Protein AF-0000000080703518 (afdb_homodimer)

Sequence (276 aa):
MNTKKQNSGSNAKFYVVLPTLEIMLSASKNCKLRAGYANMEYSNFMKHCKMQTDLRINTYARCAAAFDMDVLLIHLPKGMIESMIATTPHKSLRFSTMEQEDLIVILNRLCKLDSRRFKQHLMQLLHQLGKDSEFPDGMNTKKQNSGSNAKFYVVLPTLEIMLSASKNCKLRAGYANMEYSNFMKHCKMQTDLRINTYARCAAAFDMDVLLIHLPKGMIESMIATTPHKSLRFSTMEQEDLIVILNRLCKLDSRRFKQHLMQLLHQLGKDSEFPDG

Organism: NCBI:txid868129

Secondary structure (DSSP, 8-state):
-------GGGG--EEEESSPHHHHHHH-S-HHHHHHHTT--HHHHHHHHTT-S--BHHHHHHHHHHTTEEEEEEEEETTHHHHHS--EE-TTSS-EEE-GGGHHHHHHHHHHHSHHHHHHHHHHHHHHHHHHH-----/-------GGGG--EEEESSPHHHHHHH-S-HHHHHHHTT--HHHHHHHHTT-S--BHHHHHHHHHHTTEEEEEEEEETTHHHHHS--EE-TTSS-EEE-GGGHHHHHHHHHHHSHHHHHHHHHHHHHHHHHHH-----

Foldseek 3Di:
DPPVPPCVVVDDAAEDEPDALQVLCVVDPCQCQLCVQLVHDSVVLNVVSLVLDDDDPSSRQSSQVSSVDGDDDDDDPPCPCVVQFDWAQDPSNRHIYGYPVCVVVVLVVVCVVVPDPSVVVVVVVVVVVVVVPPDPPD/DPPPPVPVVVPDADEDEPDALLNLCVVDPCQCQLCVQLVHDSVVLNVVSLVLDDDDPSSRQSSQVSSVDGDDDDDDPPCPCVVQFDWAQDPSNRHIYGYPVCVVVVVVVVCVVVDDPSVVVVVVVVVVVVVVPPDPPD

Radius of gyration: 20.23 Å; Cα contacts (8 Å, |Δi|>4): 406; chains: 2; bounding box: 35×74×68 Å

Nearest PDB structures (foldseek):
  5woq-assembly2_C  TM=7.796E-01  e=9.490E-01  Mycolicibacterium smegmatis MC2 155
  6af4-assembly2_F  TM=6.940E-01  e=6.119E-01  Streptococcus pneumoniae TIGR4
  6u0i-assembly1_B  TM=7.625E-01  e=1.145E+00  Escherichia coli str. K-12 substr. DH10B
  5d4z-assembly5_V  TM=7.141E-01  e=2.014E+00  Salmonella phage SPC32H
  1qpz-assembly1_A  TM=3.600E-01  e=2.587E+00  Escherichia coli

Structure (mmCIF, N/CA/C/O backbone):
data_AF-0000000080703518-model_v1
#
loop_
_entity.id
_entity.type
_entity.pdbx_description
1 polymer 'Uncharacterized protein'
#
loop_
_atom_site.group_PDB
_atom_site.id
_atom_site.type_symbol
_atom_site.label_atom_id
_atom_site.label_alt_id
_atom_site.label_comp_id
_atom_site.label_asym_id
_atom_site.label_entity_id
_atom_site.label_seq_id
_atom_site.pdbx_PDB_ins_code
_atom_site.Cartn_x
_atom_site.Cartn_y
_atom_site.Cartn_z
_atom_site.occupancy
_atom_site.B_iso_or_equiv
_atom_site.auth_seq_id
_atom_site.auth_comp_id
_atom_site.auth_asym_id
_atom_site.auth_atom_id
_atom_site.pdbx_PDB_model_num
ATOM 1 N N . MET A 1 1 ? 12.094 38.094 1.886 1 23.52 1 MET A N 1
ATOM 2 C CA . MET A 1 1 ? 12.211 36.875 2.664 1 23.52 1 MET A CA 1
ATOM 3 C C . MET A 1 1 ? 11.555 35.719 1.935 1 23.52 1 MET A C 1
ATOM 5 O O . MET A 1 1 ? 10.328 35.625 1.86 1 23.52 1 MET A O 1
ATOM 9 N N . ASN A 1 2 ? 12.023 35.312 0.775 1 30.66 2 ASN A N 1
ATOM 10 C CA . ASN A 1 2 ? 11.562 34.25 -0.136 1 30.66 2 ASN A CA 1
ATOM 11 C C . ASN A 1 2 ? 11.383 32.938 0.583 1 30.66 2 ASN A C 1
ATOM 13 O O . ASN A 1 2 ? 12.359 32.281 0.938 1 30.66 2 ASN A O 1
ATOM 17 N N . THR A 1 3 ? 10.531 32.906 1.615 1 34.03 3 THR A N 1
ATOM 18 C CA . THR A 1 3 ? 10.266 31.641 2.281 1 34.03 3 THR A CA 1
ATOM 19 C C . THR A 1 3 ? 10.203 30.5 1.266 1 34.03 3 THR A C 1
ATOM 21 O O . THR A 1 3 ? 9.336 30.484 0.39 1 34.03 3 THR A O 1
ATOM 24 N N . LYS A 1 4 ? 11.266 30.125 0.796 1 36.31 4 LYS A N 1
ATOM 25 C CA . LYS A 1 4 ? 11.398 28.922 -0.017 1 36.31 4 LYS A CA 1
ATOM 26 C C . LYS A 1 4 ? 10.43 27.828 0.451 1 36.31 4 LYS A C 1
ATOM 28 O O . LYS A 1 4 ? 10.547 27.328 1.568 1 36.31 4 LYS A O 1
ATOM 33 N N . LYS A 1 5 ? 9.18 28.016 0.218 1 40.16 5 LYS A N 1
ATOM 34 C CA . LYS A 1 5 ? 8.164 26.984 0.382 1 40.16 5 LYS A CA 1
ATOM 35 C C . LYS A 1 5 ? 8.742 25.594 0.09 1 40.16 5 LYS A C 1
ATOM 37 O O . LYS A 1 5 ? 9.219 25.344 -1.016 1 40.16 5 LYS A O 1
ATOM 42 N N . GLN A 1 6 ? 9.562 25.109 0.898 1 38.69 6 GLN A N 1
ATOM 43 C CA . GLN A 1 6 ? 10.031 23.719 0.817 1 38.69 6 GLN A CA 1
ATOM 44 C C . GLN A 1 6 ? 8.992 22.828 0.159 1 38.69 6 GLN A C 1
ATOM 46 O O . GLN A 1 6 ? 7.836 22.781 0.589 1 38.69 6 GLN A O 1
ATOM 51 N N . ASN A 1 7 ? 8.945 22.812 -1.121 1 39.53 7 ASN A N 1
ATOM 52 C CA . ASN A 1 7 ? 8.156 21.938 -1.984 1 39.53 7 ASN A CA 1
ATOM 53 C C . ASN A 1 7 ? 7.895 20.594 -1.325 1 39.53 7 ASN A C 1
ATOM 55 O O . ASN A 1 7 ? 8.773 19.719 -1.298 1 39.53 7 ASN A O 1
ATOM 59 N N . SER A 1 8 ? 7.352 20.578 -0.262 1 43.34 8 SER A N 1
ATOM 60 C CA . SER A 1 8 ? 6.992 19.422 0.543 1 43.34 8 SER A CA 1
ATOM 61 C C . SER A 1 8 ? 6.484 18.281 -0.331 1 43.34 8 SER A C 1
ATOM 63 O O . SER A 1 8 ? 6.566 17.109 0.057 1 43.34 8 SER A O 1
ATOM 65 N N . GLY A 1 9 ? 5.75 18.672 -1.479 1 48.44 9 GLY A N 1
ATOM 66 C CA . GLY A 1 9 ? 5.34 17.594 -2.35 1 48.44 9 GLY A CA 1
ATOM 67 C C . GLY A 1 9 ? 6.492 16.703 -2.783 1 48.44 9 GLY A C 1
ATOM 68 O O . GLY A 1 9 ? 6.281 15.562 -3.205 1 48.44 9 GLY A O 1
ATOM 69 N N . SER A 1 10 ? 7.734 17.359 -2.801 1 58 10 SER A N 1
ATOM 70 C CA . SER A 1 10 ? 8.961 16.766 -3.324 1 58 10 SER A CA 1
ATOM 71 C C . SER A 1 10 ? 9.469 15.648 -2.422 1 58 10 SER A C 1
ATOM 73 O O . SER A 1 10 ? 10.297 14.836 -2.84 1 58 10 SER A O 1
ATOM 75 N N . ASN A 1 11 ? 8.688 15.414 -1.391 1 81.25 11 ASN A N 1
ATOM 76 C CA . ASN A 1 11 ? 9.312 14.445 -0.493 1 81.25 11 ASN A CA 1
ATOM 77 C C . ASN A 1 11 ? 8.406 13.242 -0.246 1 81.25 11 ASN A C 1
ATOM 79 O O . ASN A 1 11 ? 8.422 12.664 0.843 1 81.25 11 ASN A O 1
ATOM 83 N N . ALA A 1 12 ? 7.551 12.984 -1.31 1 92.25 12 ALA A N 1
ATOM 84 C CA . ALA A 1 12 ? 6.691 11.82 -1.162 1 92.25 12 ALA A CA 1
ATOM 85 C C . ALA A 1 12 ? 7.512 10.531 -1.115 1 92.25 12 ALA A C 1
ATOM 87 O O . ALA A 1 12 ? 8.422 10.336 -1.926 1 92.25 12 ALA A O 1
ATOM 88 N N . LYS A 1 13 ? 7.266 9.781 -0.131 1 94.81 13 LYS A N 1
ATOM 89 C CA . LYS A 1 13 ? 7.961 8.508 -0.003 1 94.81 13 LYS A CA 1
ATOM 90 C C . LYS A 1 13 ? 6.988 7.34 -0.115 1 94.81 13 LYS A C 1
ATOM 92 O O . LYS A 1 13 ? 5.879 7.395 0.42 1 94.81 13 LYS A O 1
ATOM 97 N N . PHE A 1 14 ? 7.379 6.496 -0.911 1 96.56 14 PHE A N 1
ATOM 98 C CA . PHE A 1 14 ? 6.629 5.273 -1.169 1 96.56 14 PHE A CA 1
ATOM 99 C C . PHE A 1 14 ? 7.492 4.043 -0.91 1 96.56 14 PHE A C 1
ATOM 101 O O . PHE A 1 14 ? 8.609 3.949 -1.414 1 96.56 14 PHE A O 1
ATOM 108 N N . TYR A 1 15 ? 6.996 3.141 -0.053 1 97.31 15 TYR A N 1
ATOM 109 C CA . TYR A 1 15 ? 7.746 1.947 0.326 1 97.31 15 TYR A CA 1
ATOM 110 C C . TYR A 1 15 ? 6.996 0.683 -0.076 1 97.31 15 TYR A C 1
ATOM 112 O O . TYR A 1 15 ? 5.77 0.621 0.033 1 97.31 15 TYR A O 1
ATOM 120 N N . VAL A 1 16 ? 7.734 -0.25 -0.515 1 97.69 16 VAL A N 1
ATOM 121 C CA . VAL A 1 16 ? 7.18 -1.559 -0.841 1 97.69 16 VAL A CA 1
ATOM 122 C C . VAL A 1 16 ? 7.855 -2.635 0.007 1 97.69 16 VAL A C 1
ATOM 124 O O . VAL A 1 16 ? 9.086 -2.729 0.037 1 97.69 16 VAL A O 1
ATOM 127 N N . VAL A 1 17 ? 7.098 -3.377 0.683 1 95.25 17 VAL A N 1
ATOM 128 C CA . VAL A 1 17 ? 7.633 -4.516 1.424 1 95.25 17 VAL A CA 1
ATOM 129 C C . VAL A 1 17 ? 8.008 -5.637 0.455 1 95.25 17 VAL A C 1
ATOM 131 O O . VAL A 1 17 ? 7.25 -5.941 -0.471 1 95.25 17 VAL A O 1
ATOM 134 N N . LEU A 1 18 ? 9.148 -6.188 0.631 1 94.44 18 LEU A N 1
ATOM 135 C CA . LEU A 1 18 ? 9.586 -7.301 -0.203 1 94.44 18 LEU A CA 1
ATOM 136 C C . LEU A 1 18 ? 8.695 -8.523 0.018 1 94.44 18 LEU A C 1
ATOM 138 O O . LEU A 1 18 ? 8.234 -8.766 1.136 1 94.44 18 LEU A O 1
ATOM 142 N N . PRO A 1 19 ? 8.484 -9.305 -1.126 1 95.56 19 PRO A N 1
ATOM 143 C CA . PRO A 1 19 ? 9.055 -9.172 -2.471 1 95.56 19 PRO A CA 1
ATOM 144 C C . PRO A 1 19 ? 8.297 -8.164 -3.332 1 95.56 19 PRO A C 1
ATOM 146 O O . PRO A 1 19 ? 7.078 -8.016 -3.197 1 95.56 19 PRO A O 1
ATOM 149 N N . THR A 1 20 ? 8.969 -7.461 -4.227 1 97 20 THR A N 1
ATOM 150 C CA . THR A 1 20 ? 8.336 -6.57 -5.191 1 97 20 THR A CA 1
ATOM 151 C C . THR A 1 20 ? 7.727 -7.367 -6.344 1 97 20 THR A C 1
ATOM 153 O O . THR A 1 20 ? 7.953 -8.57 -6.457 1 97 20 THR A O 1
ATOM 156 N N . LEU A 1 21 ? 6.996 -6.656 -7.199 1 97.44 21 LEU A N 1
ATOM 157 C CA . LEU A 1 21 ? 6.48 -7.285 -8.406 1 97.44 21 LEU A CA 1
ATOM 158 C C . LEU A 1 21 ? 7.617 -7.816 -9.273 1 97.44 21 LEU A C 1
ATOM 160 O O . LEU A 1 21 ? 7.504 -8.883 -9.875 1 97.44 21 LEU A O 1
ATOM 164 N N . GLU A 1 22 ? 8.688 -7.082 -9.297 1 96.38 22 GLU A N 1
ATOM 165 C CA . GLU A 1 22 ? 9.852 -7.465 -10.086 1 96.38 22 GLU A CA 1
ATOM 166 C C . GLU A 1 22 ? 10.438 -8.789 -9.602 1 96.38 22 GLU A C 1
ATOM 168 O O . GLU A 1 22 ? 10.797 -9.648 -10.406 1 96.38 22 GLU A O 1
ATOM 173 N N . ILE A 1 23 ? 10.539 -8.906 -8.367 1 96.44 23 ILE A N 1
ATOM 174 C CA . ILE A 1 23 ? 11.07 -10.125 -7.777 1 96.44 23 ILE A CA 1
ATOM 175 C C . ILE A 1 23 ? 10.109 -11.289 -8.039 1 96.44 23 ILE A C 1
ATOM 177 O O . ILE A 1 23 ? 10.539 -12.391 -8.383 1 96.44 23 ILE A O 1
ATOM 181 N N . MET A 1 24 ? 8.82 -11.062 -7.91 1 96.31 24 MET A N 1
ATOM 182 C CA . MET A 1 24 ? 7.824 -12.102 -8.18 1 96.31 24 MET A CA 1
ATOM 183 C C . MET A 1 24 ? 7.883 -12.547 -9.641 1 96.31 24 MET A C 1
ATOM 185 O O . MET A 1 24 ? 7.785 -13.734 -9.938 1 96.31 24 MET A O 1
ATOM 189 N N . LEU A 1 25 ? 8.008 -11.594 -10.469 1 96.5 25 LEU A N 1
ATOM 190 C CA . LEU A 1 25 ? 8.133 -11.875 -11.898 1 96.5 25 LEU A CA 1
ATOM 191 C C . LEU A 1 25 ? 9.336 -12.773 -12.172 1 96.5 25 LEU A C 1
ATOM 193 O O . LEU A 1 25 ? 9.234 -13.75 -12.914 1 96.5 25 LEU A O 1
ATOM 197 N N . SER A 1 26 ? 10.516 -12.398 -11.578 1 95.38 26 SER A N 1
ATOM 198 C CA . SER A 1 26 ? 11.75 -13.141 -11.789 1 95.38 26 SER A CA 1
ATOM 199 C C . SER A 1 26 ? 11.641 -14.57 -11.25 1 95.38 26 SER A C 1
ATOM 201 O O . SER A 1 26 ? 12.305 -15.477 -11.75 1 95.38 26 SER A O 1
ATOM 203 N N . ALA A 1 27 ? 10.805 -14.781 -10.289 1 95.31 27 ALA A N 1
ATOM 204 C CA . ALA A 1 27 ? 10.641 -16.078 -9.656 1 95.31 27 ALA A CA 1
ATOM 205 C C . ALA A 1 27 ? 9.602 -16.922 -10.391 1 95.31 27 ALA A C 1
ATOM 207 O O . ALA A 1 27 ? 9.453 -18.125 -10.125 1 95.31 27 ALA A O 1
ATOM 208 N N . SER A 1 28 ? 8.922 -16.312 -11.281 1 93.75 28 SER A N 1
ATOM 209 C CA . SER A 1 28 ? 7.824 -16.984 -11.961 1 93.75 28 SER A CA 1
ATOM 210 C C . SER A 1 28 ? 8.328 -17.797 -13.148 1 93.75 28 SER A C 1
ATOM 212 O O . SER A 1 28 ? 9.164 -17.328 -13.922 1 93.75 28 SER A O 1
ATOM 214 N N . LYS A 1 29 ? 7.828 -19.016 -13.312 1 90.69 29 LYS A N 1
ATOM 215 C CA . LYS A 1 29 ? 8.234 -19.891 -14.398 1 90.69 29 LYS A CA 1
ATOM 216 C C . LYS A 1 29 ? 7.402 -19.641 -15.656 1 90.69 29 LYS A C 1
ATOM 218 O O . LYS A 1 29 ? 7.852 -19.891 -16.766 1 90.69 29 LYS A O 1
ATOM 223 N N . ASN A 1 30 ? 6.219 -19.141 -15.406 1 92.56 30 ASN A N 1
ATOM 224 C CA . ASN A 1 30 ? 5.316 -18.953 -16.547 1 92.56 30 ASN A CA 1
ATOM 225 C C . ASN A 1 30 ? 4.762 -17.531 -16.578 1 92.56 30 ASN A C 1
ATOM 227 O O . ASN A 1 30 ? 3.559 -17.328 -16.406 1 92.56 30 ASN A O 1
ATOM 231 N N . CYS A 1 31 ? 5.531 -16.641 -17.047 1 92.38 31 CYS A N 1
ATOM 232 C CA . CYS A 1 31 ? 5.184 -15.227 -17.047 1 92.38 31 CYS A CA 1
ATOM 233 C C . CYS A 1 31 ? 4.078 -14.938 -18.047 1 92.38 31 CYS A C 1
ATOM 235 O O . CYS A 1 31 ? 3.258 -14.039 -17.844 1 92.38 31 CYS A O 1
ATOM 237 N N . LYS A 1 32 ? 4.086 -15.719 -19.109 1 93.75 32 LYS A N 1
ATOM 238 C CA . LYS A 1 32 ? 3.037 -15.523 -20.109 1 93.75 32 LYS A CA 1
ATOM 239 C C . LYS A 1 32 ? 1.663 -15.852 -19.547 1 93.75 32 LYS A C 1
ATOM 241 O O . LYS A 1 32 ? 0.686 -15.156 -19.812 1 93.75 32 LYS A O 1
ATOM 246 N N . LEU A 1 33 ? 1.617 -16.891 -18.906 1 94.75 33 LEU A N 1
ATOM 247 C CA . LEU A 1 33 ? 0.374 -17.281 -18.25 1 94.75 33 LEU A CA 1
ATOM 248 C C . LEU A 1 33 ? -0.067 -16.219 -17.25 1 94.75 33 LEU A C 1
ATOM 250 O O . LEU A 1 33 ? -1.249 -15.875 -17.188 1 94.75 33 LEU A O 1
ATOM 254 N N . ARG A 1 34 ? 0.881 -15.703 -16.5 1 95.31 34 ARG A N 1
ATOM 255 C CA . ARG A 1 34 ? 0.586 -14.672 -15.508 1 95.31 34 ARG A CA 1
ATOM 256 C C . ARG A 1 34 ? 0.066 -13.406 -16.172 1 95.31 34 ARG A C 1
ATOM 258 O O . ARG A 1 34 ? -0.844 -12.75 -15.656 1 95.31 34 ARG A O 1
ATOM 265 N N . ALA A 1 35 ? 0.671 -13.055 -17.25 1 95.81 35 ALA A N 1
ATOM 266 C CA . ALA A 1 35 ? 0.177 -11.914 -18.016 1 95.81 35 ALA A CA 1
ATOM 267 C C . ALA A 1 35 ? -1.293 -12.094 -18.375 1 95.81 35 ALA A C 1
ATOM 269 O O . ALA A 1 35 ? -2.07 -11.141 -18.344 1 95.81 35 ALA A O 1
ATOM 270 N N . GLY A 1 36 ? -1.609 -13.273 -18.734 1 94.38 36 GLY A N 1
ATOM 271 C CA . GLY A 1 36 ? -2.996 -13.602 -19.016 1 94.38 36 GLY A CA 1
ATOM 272 C C . GLY A 1 36 ? -3.914 -13.414 -17.828 1 94.38 36 GLY A C 1
ATOM 273 O O . GLY A 1 36 ? -5.012 -12.867 -17.969 1 94.38 36 GLY A O 1
ATOM 274 N N . TYR A 1 37 ? -3.479 -13.781 -16.672 1 92.88 37 TYR A N 1
ATOM 275 C CA . TYR A 1 37 ? -4.258 -13.609 -15.453 1 92.88 37 TYR A CA 1
ATOM 276 C C . TYR A 1 37 ? -4.508 -12.141 -15.164 1 92.88 37 TYR A C 1
ATOM 278 O O . TYR A 1 37 ? -5.547 -11.773 -14.609 1 92.88 37 TYR A O 1
ATOM 286 N N . ALA A 1 38 ? -3.572 -11.32 -15.562 1 94.44 38 ALA A N 1
ATOM 287 C CA . ALA A 1 38 ? -3.699 -9.883 -15.344 1 94.44 38 ALA A CA 1
ATOM 288 C C . ALA A 1 38 ? -4.484 -9.219 -16.469 1 94.44 38 ALA A C 1
ATOM 290 O O . ALA A 1 38 ? -4.719 -8.008 -16.453 1 94.44 38 ALA A O 1
ATOM 291 N N . ASN A 1 39 ? -4.871 -10 -17.469 1 93.88 39 ASN A N 1
ATOM 292 C CA . ASN A 1 39 ? -5.512 -9.477 -18.672 1 93.88 39 ASN A CA 1
ATOM 293 C C . ASN A 1 39 ? -4.66 -8.398 -19.328 1 93.88 39 ASN A C 1
ATOM 295 O O . ASN A 1 39 ? -5.148 -7.301 -19.609 1 93.88 39 ASN A O 1
ATOM 299 N N . MET A 1 40 ? -3.402 -8.719 -19.469 1 93.81 40 MET A N 1
ATOM 300 C CA . MET A 1 40 ? -2.449 -7.805 -20.094 1 93.81 40 MET A CA 1
ATOM 301 C C . MET A 1 40 ? -1.667 -8.5 -21.203 1 93.81 40 MET A C 1
ATOM 303 O O . MET A 1 40 ? -1.471 -9.719 -21.156 1 93.81 40 MET A O 1
ATOM 307 N N . GLU A 1 41 ? -1.368 -7.699 -22.125 1 95.69 41 GLU A N 1
ATOM 308 C CA . GLU A 1 41 ? -0.366 -8.203 -23.047 1 95.69 41 GLU A CA 1
ATOM 309 C C . GLU A 1 41 ? 0.947 -8.516 -22.344 1 95.69 41 GLU A C 1
ATOM 311 O O . GLU A 1 41 ? 1.348 -7.793 -21.422 1 95.69 41 GLU A O 1
ATOM 316 N N . TYR A 1 42 ? 1.635 -9.523 -22.875 1 95.25 42 TYR A N 1
ATOM 317 C CA . TYR A 1 42 ? 2.834 -10.047 -22.219 1 95.25 42 TYR A CA 1
ATOM 318 C C . TYR A 1 42 ? 3.867 -8.945 -22.016 1 95.25 42 TYR A C 1
ATOM 320 O O . TYR A 1 42 ? 4.367 -8.758 -20.906 1 95.25 42 TYR A O 1
ATOM 328 N N . SER A 1 43 ? 4.18 -8.18 -23.031 1 94.88 43 SER A N 1
ATOM 329 C CA . SER A 1 43 ? 5.223 -7.164 -22.953 1 94.88 43 SER A CA 1
ATOM 330 C C . SER A 1 43 ? 4.852 -6.066 -21.969 1 94.88 43 SER A C 1
ATOM 332 O O . SER A 1 43 ? 5.707 -5.582 -21.219 1 94.88 43 SER A O 1
ATOM 334 N N . ASN A 1 44 ? 3.566 -5.656 -21.938 1 94.75 44 ASN A N 1
ATOM 335 C CA . ASN A 1 44 ? 3.092 -4.652 -20.984 1 94.75 44 ASN A CA 1
ATOM 336 C C . ASN A 1 44 ? 3.152 -5.164 -19.547 1 94.75 44 ASN A C 1
ATOM 338 O O . ASN A 1 44 ? 3.547 -4.43 -18.641 1 94.75 44 ASN A O 1
ATOM 342 N N . PHE A 1 45 ? 2.779 -6.445 -19.516 1 96.19 45 PHE A N 1
ATOM 343 C CA . PHE A 1 45 ? 2.824 -7.066 -18.188 1 96.19 45 PHE A CA 1
ATOM 344 C C . PHE A 1 45 ? 4.242 -7.055 -17.641 1 96.19 45 PHE A C 1
ATOM 346 O O . PHE A 1 45 ? 4.461 -6.676 -16.484 1 96.19 45 PHE A O 1
ATOM 353 N N . MET A 1 46 ? 5.207 -7.371 -18.391 1 95.56 46 MET A N 1
ATOM 354 C CA . MET A 1 46 ? 6.609 -7.406 -17.984 1 95.56 46 MET A CA 1
ATOM 355 C C . MET A 1 46 ? 7.098 -6.012 -17.609 1 95.56 46 MET A C 1
ATOM 357 O O . MET A 1 46 ? 7.75 -5.844 -16.578 1 95.56 46 MET A O 1
ATOM 361 N N . LYS A 1 47 ? 6.738 -5.105 -18.359 1 94.69 47 LYS A N 1
ATOM 362 C CA . LYS A 1 47 ? 7.148 -3.725 -18.125 1 94.69 47 LYS A CA 1
ATOM 363 C C . LYS A 1 47 ? 6.555 -3.195 -16.812 1 94.69 47 LYS A C 1
ATOM 365 O O . LYS A 1 47 ? 7.242 -2.531 -16.047 1 94.69 47 LYS A O 1
ATOM 370 N N . HIS A 1 48 ? 5.277 -3.449 -16.625 1 96.06 48 HIS A N 1
ATOM 371 C CA . HIS A 1 48 ? 4.598 -2.988 -15.414 1 96.06 48 HIS A CA 1
ATOM 372 C C . HIS A 1 48 ? 5.195 -3.633 -14.172 1 96.06 48 HIS A C 1
ATOM 374 O O . HIS A 1 48 ? 5.414 -2.955 -13.164 1 96.06 48 HIS A O 1
ATOM 380 N N . CYS A 1 49 ? 5.477 -4.898 -14.234 1 96.44 49 CYS A N 1
ATOM 381 C CA . CYS A 1 49 ? 5.984 -5.617 -13.07 1 96.44 49 CYS A CA 1
ATOM 382 C C . CYS A 1 49 ? 7.398 -5.16 -12.727 1 96.44 49 CYS A C 1
ATOM 384 O O . CYS A 1 49 ? 7.824 -5.258 -11.578 1 96.44 49 CYS A O 1
ATOM 386 N N . LYS A 1 50 ? 8.07 -4.645 -13.656 1 93 50 LYS A N 1
ATOM 387 C CA . LYS A 1 50 ? 9.406 -4.125 -13.414 1 93 50 LYS A CA 1
ATOM 388 C C . LYS A 1 50 ? 9.352 -2.738 -12.773 1 93 50 LYS A C 1
ATOM 390 O O . LYS A 1 50 ? 10.375 -2.215 -12.32 1 93 50 LYS A O 1
ATOM 395 N N . MET A 1 51 ? 8.266 -2.219 -12.656 1 88.31 51 MET A N 1
ATOM 396 C CA . MET A 1 51 ? 7.973 -0.958 -11.977 1 88.31 51 MET A CA 1
ATOM 397 C C . MET A 1 51 ? 8.898 0.149 -12.469 1 88.31 51 MET A C 1
ATOM 399 O O . MET A 1 51 ? 9.438 0.91 -11.664 1 88.31 51 MET A O 1
ATOM 403 N N . GLN A 1 52 ? 9.102 0.189 -13.734 1 83.56 52 GLN A N 1
ATOM 404 C CA . GLN A 1 52 ? 10 1.183 -14.32 1 83.56 52 GLN A CA 1
ATOM 405 C C . GLN A 1 52 ? 9.258 2.482 -14.617 1 83.56 52 GLN A C 1
ATOM 407 O O . GLN A 1 52 ? 9.883 3.51 -14.891 1 83.56 52 GLN A O 1
ATOM 412 N N . THR A 1 53 ? 7.992 2.387 -14.586 1 86.06 53 THR A N 1
ATOM 413 C CA . THR A 1 53 ? 7.172 3.578 -14.789 1 86.06 53 THR A CA 1
ATOM 414 C C . THR A 1 53 ? 6.191 3.76 -13.633 1 86.06 53 THR A C 1
ATOM 416 O O . THR A 1 53 ? 6.02 2.855 -12.812 1 86.06 53 THR A O 1
ATOM 419 N N . ASP A 1 54 ? 5.746 4.934 -13.633 1 91.38 54 ASP A N 1
ATOM 420 C CA . ASP A 1 54 ? 4.719 5.211 -12.641 1 91.38 54 ASP A CA 1
ATOM 421 C C . ASP A 1 54 ? 3.406 4.516 -12.992 1 91.38 54 ASP A C 1
ATOM 423 O O . ASP A 1 54 ? 2.768 4.855 -13.992 1 91.38 54 ASP A O 1
ATOM 427 N N . LEU A 1 55 ? 3.021 3.596 -12.211 1 94.56 55 LEU A N 1
ATOM 428 C CA . LEU A 1 55 ? 1.847 2.777 -12.492 1 94.56 55 LEU A CA 1
ATOM 429 C C . LEU A 1 55 ? 0.615 3.338 -11.789 1 94.56 55 LEU A C 1
ATOM 431 O O . LEU A 1 55 ? 0.732 3.998 -10.75 1 94.56 55 LEU A O 1
ATOM 435 N N . ARG A 1 56 ? -0.461 3.078 -12.469 1 94.75 56 ARG A N 1
ATOM 436 C CA . ARG A 1 56 ? -1.719 3.26 -11.75 1 94.75 56 ARG A CA 1
ATOM 437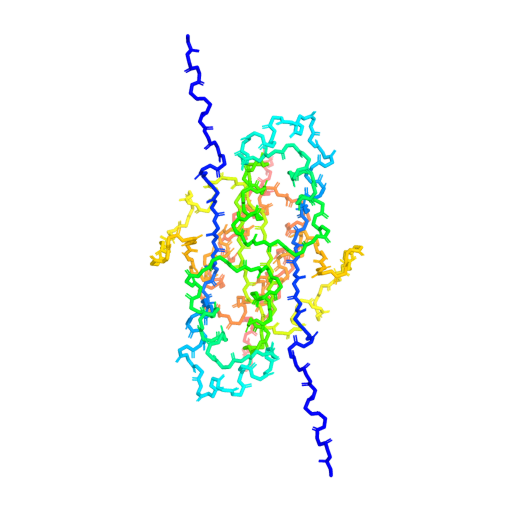 C C . ARG A 1 56 ? -1.911 2.168 -10.703 1 94.75 56 ARG A C 1
ATOM 439 O O . ARG A 1 56 ? -1.471 1.033 -10.891 1 94.75 56 ARG A O 1
ATOM 446 N N . ILE A 1 57 ? -2.658 2.535 -9.672 1 95.12 57 ILE A N 1
ATOM 447 C CA . ILE A 1 57 ? -2.861 1.615 -8.562 1 95.12 57 ILE A CA 1
ATOM 448 C C . ILE A 1 57 ? -3.598 0.369 -9.047 1 95.12 57 ILE A C 1
ATOM 450 O O . ILE A 1 57 ? -3.234 -0.754 -8.688 1 95.12 57 ILE A O 1
ATOM 454 N N . ASN A 1 58 ? -4.551 0.565 -9.867 1 93.25 58 ASN A N 1
ATOM 455 C CA . ASN A 1 58 ? -5.301 -0.57 -10.398 1 93.25 58 ASN A CA 1
ATOM 456 C C . ASN A 1 58 ? -4.414 -1.482 -11.242 1 93.25 58 ASN A C 1
ATOM 458 O O . ASN A 1 58 ? -4.566 -2.705 -11.203 1 93.25 58 ASN A O 1
ATOM 462 N N . THR A 1 59 ? -3.607 -0.9 -12.047 1 94.69 59 THR A N 1
ATOM 463 C CA . THR A 1 59 ? -2.668 -1.688 -12.836 1 94.69 59 THR A CA 1
ATOM 464 C C . THR A 1 59 ? -1.726 -2.475 -11.93 1 94.69 59 THR A C 1
ATOM 466 O O . THR A 1 59 ? -1.464 -3.654 -12.172 1 94.69 59 THR A O 1
ATOM 469 N N . TYR A 1 60 ? -1.24 -1.79 -10.953 1 96.56 60 TYR A N 1
ATOM 470 C CA . TYR A 1 60 ? -0.371 -2.455 -9.984 1 96.56 60 TYR A CA 1
ATOM 471 C C . TYR A 1 60 ? -1.084 -3.635 -9.336 1 96.56 60 TYR A C 1
ATOM 473 O O . TYR A 1 60 ? -0.517 -4.723 -9.219 1 96.56 60 TYR A O 1
ATOM 481 N N . ALA A 1 61 ? -2.291 -3.404 -8.945 1 96.75 61 ALA A N 1
ATOM 482 C CA . ALA A 1 61 ? -3.062 -4.441 -8.266 1 96.75 61 ALA A CA 1
ATOM 483 C C . ALA A 1 61 ? -3.32 -5.629 -9.188 1 96.75 61 ALA A C 1
ATOM 485 O O . ALA A 1 61 ? -3.311 -6.781 -8.75 1 96.75 61 ALA A O 1
ATOM 486 N N . ARG A 1 62 ? -3.549 -5.348 -10.398 1 95.56 62 ARG A N 1
ATOM 487 C CA . ARG A 1 62 ? -3.756 -6.426 -11.359 1 95.56 62 ARG A CA 1
ATOM 488 C C . ARG A 1 62 ? -2.488 -7.254 -11.539 1 95.56 62 ARG A C 1
ATOM 490 O O . ARG A 1 62 ? -2.553 -8.477 -11.656 1 95.56 62 ARG A O 1
ATOM 497 N N . CYS A 1 63 ? -1.385 -6.559 -11.586 1 96.94 63 CYS A N 1
ATOM 498 C CA . CYS A 1 63 ? -0.116 -7.273 -11.664 1 96.94 63 CYS A CA 1
ATOM 499 C C . CYS A 1 63 ? 0.087 -8.156 -10.445 1 96.94 63 CYS A C 1
ATOM 501 O O . CYS A 1 63 ? 0.483 -9.32 -10.57 1 96.94 63 CYS A O 1
ATOM 503 N N . ALA A 1 64 ? -0.169 -7.59 -9.305 1 97.38 64 ALA A N 1
ATOM 504 C CA . ALA A 1 64 ? -0.039 -8.359 -8.07 1 97.38 64 ALA A CA 1
ATOM 505 C C . ALA A 1 64 ? -0.969 -9.57 -8.078 1 97.38 64 ALA A C 1
ATOM 507 O O . ALA A 1 64 ? -0.571 -10.672 -7.691 1 97.38 64 ALA A O 1
ATOM 508 N N . ALA A 1 65 ? -2.164 -9.406 -8.531 1 96.88 65 ALA A N 1
ATOM 509 C CA . ALA A 1 65 ? -3.158 -10.477 -8.57 1 96.88 65 ALA A CA 1
ATOM 510 C C . ALA A 1 65 ? -2.695 -11.617 -9.469 1 96.88 65 ALA A C 1
ATOM 512 O O . ALA A 1 65 ? -3 -12.789 -9.203 1 96.88 65 ALA A O 1
ATOM 513 N N . ALA A 1 66 ? -1.993 -11.258 -10.469 1 96.81 66 ALA A N 1
ATOM 514 C CA . ALA A 1 66 ? -1.472 -12.273 -11.383 1 96.81 66 ALA A CA 1
ATOM 515 C C . ALA A 1 66 ? -0.505 -13.211 -10.664 1 96.81 66 ALA A C 1
ATOM 517 O O . ALA A 1 66 ? -0.277 -14.336 -11.117 1 96.81 66 ALA A O 1
ATOM 518 N N . PHE A 1 67 ? 0.091 -12.719 -9.609 1 96.38 67 PHE A N 1
ATOM 519 C CA . PHE A 1 67 ? 0.982 -13.531 -8.789 1 96.38 67 PHE A CA 1
ATOM 520 C C . PHE A 1 67 ? 0.261 -14.039 -7.551 1 96.38 67 PHE A C 1
ATOM 522 O O . PHE A 1 67 ? 0.898 -14.391 -6.555 1 96.38 67 PHE A O 1
ATOM 529 N N . ASP A 1 68 ? -1.064 -13.977 -7.508 1 94.5 68 ASP A N 1
ATOM 530 C CA . ASP A 1 68 ? -1.917 -14.453 -6.43 1 94.5 68 ASP A CA 1
ATOM 531 C C . ASP A 1 68 ? -1.705 -13.641 -5.156 1 94.5 68 ASP A C 1
ATOM 533 O O . ASP A 1 68 ? -1.626 -14.195 -4.059 1 94.5 68 ASP A O 1
ATOM 537 N N . MET A 1 69 ? -1.54 -12.344 -5.371 1 95.94 69 MET A N 1
ATOM 538 C CA . MET A 1 69 ? -1.366 -11.43 -4.246 1 95.94 69 MET A CA 1
ATOM 539 C C . MET A 1 69 ? -2.439 -10.352 -4.25 1 95.94 69 MET A C 1
ATOM 541 O O . MET A 1 69 ? -2.865 -9.898 -5.316 1 95.94 69 MET A O 1
ATOM 545 N N . ASP A 1 70 ? -2.865 -9.945 -3.1 1 96.12 70 ASP A N 1
ATOM 546 C CA . ASP A 1 70 ? -3.609 -8.711 -2.879 1 96.12 70 ASP A CA 1
ATOM 547 C C . ASP A 1 70 ? -2.684 -7.586 -2.428 1 96.12 70 ASP A C 1
ATOM 549 O O . ASP A 1 70 ? -1.556 -7.836 -1.998 1 96.12 70 ASP A O 1
ATOM 553 N N . VAL A 1 71 ? -3.15 -6.391 -2.582 1 97.5 71 VAL A N 1
ATOM 554 C CA . VAL A 1 71 ? -2.332 -5.23 -2.25 1 97.5 71 VAL A CA 1
ATOM 555 C C . VAL A 1 71 ? -2.953 -4.48 -1.073 1 97.5 71 VAL A C 1
ATOM 557 O O . VAL A 1 71 ? -4.156 -4.215 -1.064 1 97.5 71 VAL A O 1
ATOM 560 N N . LEU A 1 72 ? -2.16 -4.16 -0.095 1 97 72 LEU A N 1
ATOM 561 C CA . LEU A 1 72 ? -2.559 -3.373 1.066 1 97 72 LEU A CA 1
ATOM 562 C C . LEU A 1 72 ? -1.722 -2.104 1.177 1 97 72 LEU A C 1
ATOM 564 O O . LEU A 1 72 ? -0.49 -2.164 1.16 1 97 72 LEU A O 1
ATOM 568 N N . LEU A 1 73 ? -2.396 -0.982 1.251 1 97.19 73 LEU A N 1
ATOM 569 C CA . LEU A 1 73 ? -1.722 0.296 1.453 1 97.19 73 LEU A CA 1
ATOM 570 C C . LEU A 1 73 ? -1.905 0.787 2.887 1 97.19 73 LEU A C 1
ATOM 572 O O . LEU A 1 73 ? -3.021 0.785 3.408 1 97.19 73 LEU A O 1
ATOM 576 N N . ILE A 1 74 ? -0.822 1.247 3.482 1 95.88 74 ILE A N 1
ATOM 577 C CA . ILE A 1 74 ? -0.82 1.789 4.836 1 95.88 74 ILE A CA 1
ATOM 578 C C . ILE A 1 74 ? -0.213 3.191 4.828 1 95.88 74 ILE A C 1
ATOM 580 O O . ILE A 1 74 ? 0.837 3.416 4.223 1 95.88 74 ILE A O 1
ATOM 584 N N . HIS A 1 75 ? -0.908 4.086 5.395 1 95.94 75 HIS A N 1
ATOM 585 C CA . HIS A 1 75 ? -0.346 5.414 5.629 1 95.94 75 HIS A CA 1
ATOM 586 C C . HIS A 1 75 ? 0.362 5.48 6.977 1 95.94 75 HIS A C 1
ATOM 588 O O . HIS A 1 75 ? -0.219 5.133 8.008 1 95.94 75 HIS A O 1
ATOM 594 N N . LEU A 1 76 ? 1.573 5.941 6.953 1 94 76 LEU A N 1
ATOM 595 C CA . LEU A 1 76 ? 2.379 6.109 8.156 1 94 76 LEU A CA 1
ATOM 596 C C . LEU A 1 76 ? 2.895 7.543 8.273 1 94 76 LEU A C 1
ATOM 598 O O . LEU A 1 76 ? 3.16 8.195 7.258 1 94 76 LEU A O 1
ATOM 602 N N . PRO A 1 77 ? 2.99 8.016 9.555 1 92.56 77 PRO A N 1
ATOM 603 C CA . PRO A 1 77 ? 3.547 9.359 9.695 1 92.56 77 PRO A CA 1
ATOM 604 C C . PRO A 1 77 ? 4.867 9.539 8.945 1 92.56 77 PRO A C 1
ATOM 606 O O . PRO A 1 77 ? 5.703 8.633 8.938 1 92.56 77 PRO A O 1
ATOM 609 N N . LYS A 1 78 ? 4.98 10.695 8.422 1 94.12 78 LYS A N 1
ATOM 610 C CA . LYS A 1 78 ? 6.164 11 7.625 1 94.12 78 LYS A CA 1
ATOM 611 C C . LYS A 1 78 ? 7.441 10.766 8.43 1 94.12 78 LYS A C 1
ATOM 613 O O . LYS A 1 78 ? 7.547 11.188 9.578 1 94.12 78 LYS A O 1
ATOM 618 N N . GLY A 1 79 ? 8.375 10.016 7.809 1 92.88 79 GLY A N 1
ATOM 619 C CA . GLY A 1 79 ? 9.68 9.797 8.414 1 92.88 79 GLY A CA 1
ATOM 620 C C . GLY A 1 79 ? 9.711 8.625 9.375 1 92.88 79 GLY A C 1
ATOM 621 O O . GLY A 1 79 ? 10.773 8.211 9.828 1 92.88 79 GLY A O 1
ATOM 622 N N . MET A 1 80 ? 8.586 8.086 9.68 1 91.5 80 MET A N 1
ATOM 623 C CA . MET A 1 80 ? 8.531 6.992 10.648 1 91.5 80 MET A CA 1
ATOM 624 C C . MET A 1 80 ? 9.352 5.801 10.172 1 91.5 80 MET A C 1
ATOM 626 O O . MET A 1 80 ? 10.133 5.234 10.938 1 91.5 80 MET A O 1
ATOM 630 N N . ILE A 1 81 ? 9.203 5.375 8.945 1 93.5 81 ILE A N 1
ATOM 631 C CA . ILE A 1 81 ? 9.883 4.199 8.414 1 93.5 81 ILE A CA 1
ATOM 632 C C . ILE A 1 81 ? 11.391 4.43 8.414 1 93.5 81 ILE A C 1
ATOM 634 O O . ILE A 1 81 ? 12.156 3.609 8.93 1 93.5 81 ILE A O 1
ATOM 638 N N . GLU A 1 82 ? 11.836 5.555 7.961 1 92.12 82 GLU A N 1
ATOM 639 C CA . GLU A 1 82 ? 13.258 5.852 7.832 1 92.12 82 GLU A CA 1
ATOM 640 C C . GLU A 1 82 ? 13.93 5.961 9.195 1 92.12 82 GLU A C 1
ATOM 642 O O . GLU A 1 82 ? 15.125 5.707 9.328 1 92.12 82 GLU A O 1
ATOM 647 N N . SER A 1 83 ? 13.133 6.301 10.18 1 89.69 83 SER A N 1
ATOM 648 C CA . SER A 1 83 ? 13.695 6.477 11.516 1 89.69 83 SER A CA 1
ATOM 649 C C . SER A 1 83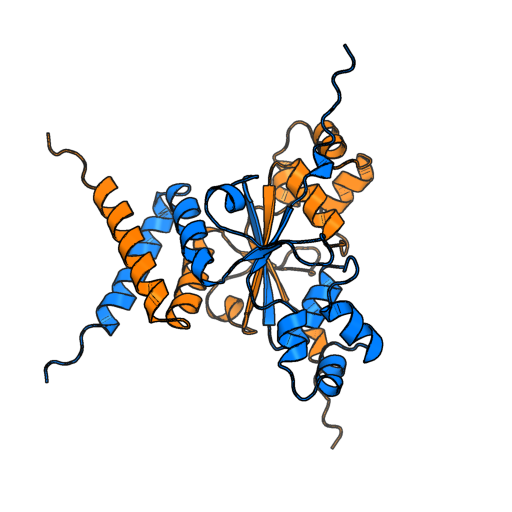 ? 13.906 5.137 12.211 1 89.69 83 SER A C 1
ATOM 651 O O . SER A 1 83 ? 14.664 5.047 13.18 1 89.69 83 SER A O 1
ATOM 653 N N . MET A 1 84 ? 13.312 4.074 11.688 1 86.81 84 MET A N 1
ATOM 654 C CA . MET A 1 84 ? 13.312 2.826 12.445 1 86.81 84 MET A CA 1
ATOM 655 C C . MET A 1 84 ? 13.867 1.68 11.602 1 86.81 84 MET A C 1
ATOM 657 O O . MET A 1 84 ? 14.336 0.677 12.141 1 86.81 84 MET A O 1
ATOM 661 N N . ILE A 1 85 ? 13.789 1.813 10.305 1 88.44 85 ILE A N 1
ATOM 662 C CA . ILE A 1 85 ? 14.055 0.684 9.414 1 88.44 85 ILE A CA 1
ATOM 663 C C . ILE A 1 85 ? 15.016 1.105 8.312 1 88.44 85 ILE A C 1
ATOM 665 O O . ILE A 1 85 ? 14.914 2.209 7.773 1 88.44 85 ILE A O 1
ATOM 669 N N . ALA A 1 86 ? 15.977 0.221 8.07 1 91.19 86 ALA A N 1
ATOM 670 C CA . ALA A 1 86 ? 16.828 0.427 6.902 1 91.19 86 ALA A CA 1
ATOM 671 C C . ALA A 1 86 ? 16.078 0.098 5.617 1 91.19 86 ALA A C 1
ATOM 673 O O . ALA A 1 86 ? 15.539 -1.005 5.461 1 91.19 86 ALA A O 1
ATOM 674 N N . THR A 1 87 ? 15.961 1.021 4.773 1 95.19 87 THR A N 1
ATOM 675 C CA . THR A 1 87 ? 15.281 0.833 3.498 1 95.19 87 THR A CA 1
ATOM 676 C C . THR A 1 87 ? 16.266 0.925 2.34 1 95.19 87 THR A C 1
ATOM 678 O O . THR A 1 87 ? 17.375 1.429 2.506 1 95.19 87 THR A O 1
ATOM 681 N N . THR A 1 88 ? 15.961 0.316 1.218 1 96.31 88 THR A N 1
ATOM 682 C CA . THR A 1 88 ? 16.781 0.34 0.01 1 96.31 88 THR A CA 1
ATOM 683 C C . THR A 1 88 ? 16.031 1.013 -1.137 1 96.31 88 THR A C 1
ATOM 685 O O . THR A 1 88 ? 14.984 0.526 -1.574 1 96.31 88 THR A O 1
ATOM 688 N N . PRO A 1 89 ? 16.609 2.102 -1.613 1 94.75 89 PRO A N 1
ATOM 689 C CA . PRO A 1 89 ? 15.961 2.715 -2.777 1 94.75 89 PRO A CA 1
ATOM 690 C C . PRO A 1 89 ? 15.969 1.804 -4.004 1 94.75 89 PRO A C 1
ATOM 692 O O . PRO A 1 89 ? 16.969 1.131 -4.27 1 94.75 89 PRO A O 1
ATOM 695 N N . HIS A 1 90 ? 14.891 1.69 -4.656 1 94 90 HIS A N 1
ATOM 696 C CA . HIS A 1 90 ? 14.82 0.959 -5.914 1 94 90 HIS A CA 1
ATOM 697 C C . HIS A 1 90 ? 15.602 1.679 -7.012 1 94 90 HIS A C 1
ATOM 699 O O . HIS A 1 90 ? 15.781 2.896 -6.953 1 94 90 HIS A O 1
ATOM 705 N N . LYS A 1 91 ? 16.016 0.951 -7.965 1 90.81 91 LYS A N 1
ATOM 706 C CA . LYS A 1 91 ? 16.797 1.508 -9.055 1 90.81 91 LYS A CA 1
ATOM 707 C C . LYS A 1 91 ? 16.031 2.582 -9.805 1 90.81 91 LYS A C 1
ATOM 709 O O . LYS A 1 91 ? 16.609 3.533 -10.328 1 90.81 91 LYS A O 1
ATOM 714 N N . SER A 1 92 ? 14.656 2.434 -9.891 1 86.81 92 SER A N 1
ATOM 715 C CA . SER A 1 92 ? 13.82 3.418 -10.57 1 86.81 92 SER A CA 1
ATOM 716 C C . SER A 1 92 ? 13.727 4.711 -9.773 1 86.81 92 SER A C 1
ATOM 718 O O . SER A 1 92 ? 13.281 5.738 -10.289 1 86.81 92 SER A O 1
ATOM 720 N N . LEU A 1 93 ? 14.078 4.703 -8.477 1 88.44 93 LEU A N 1
ATOM 721 C CA . LEU A 1 93 ? 14.062 5.828 -7.555 1 88.44 93 LEU A CA 1
ATOM 722 C C . LEU A 1 93 ? 12.641 6.262 -7.238 1 88.44 93 LEU A C 1
ATOM 724 O O . LEU A 1 93 ? 12.422 7.34 -6.676 1 88.44 93 LEU A O 1
ATOM 728 N N . ARG A 1 94 ? 11.703 5.445 -7.551 1 90.62 94 ARG A N 1
ATOM 729 C CA . ARG A 1 94 ? 10.297 5.785 -7.332 1 90.62 94 ARG A CA 1
ATOM 730 C C . ARG A 1 94 ? 9.82 5.266 -5.98 1 90.62 94 ARG A C 1
ATOM 732 O O . ARG A 1 94 ? 8.789 5.711 -5.473 1 90.62 94 ARG A O 1
ATOM 739 N N . PHE A 1 95 ? 10.523 4.359 -5.543 1 94.62 95 PHE A N 1
ATOM 740 C CA . PHE A 1 95 ? 10.141 3.791 -4.254 1 94.62 95 PHE A CA 1
ATOM 741 C C . PHE A 1 95 ? 11.344 3.148 -3.57 1 94.62 95 PHE A C 1
ATOM 743 O O . PHE A 1 95 ? 12.406 3.002 -4.18 1 94.62 95 PHE A O 1
ATOM 750 N N . SER A 1 96 ? 11.211 2.885 -2.295 1 96.5 96 SER A N 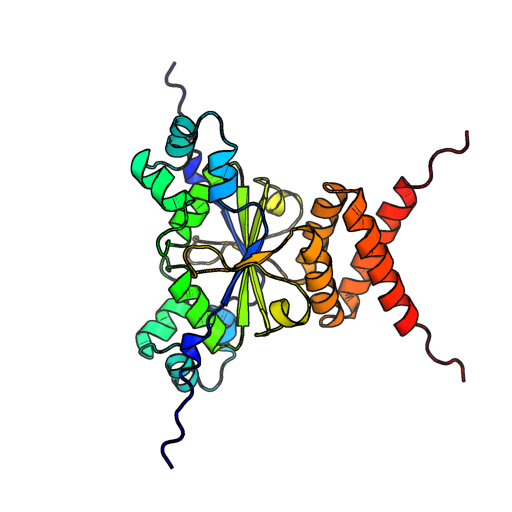1
ATOM 751 C CA . SER A 1 96 ? 12.172 2.119 -1.513 1 96.5 96 SER A CA 1
ATOM 752 C C . SER A 1 96 ? 11.57 0.803 -1.028 1 96.5 96 SER A C 1
ATOM 754 O O . SER A 1 96 ? 10.352 0.655 -0.976 1 96.5 96 SER A O 1
ATOM 756 N N . THR A 1 97 ? 12.43 -0.154 -0.742 1 97.31 97 THR A N 1
ATOM 757 C CA . THR A 1 97 ? 11.953 -1.453 -0.278 1 97.31 97 THR A CA 1
ATOM 758 C C . THR A 1 97 ? 12.406 -1.711 1.157 1 97.31 97 THR A C 1
ATOM 760 O O . THR A 1 97 ? 13.367 -1.101 1.633 1 97.31 97 THR A O 1
ATOM 763 N N . MET A 1 98 ? 11.688 -2.494 1.795 1 93.31 98 MET A N 1
ATOM 764 C CA . MET A 1 98 ? 12.031 -2.965 3.135 1 93.31 98 MET A CA 1
ATOM 765 C C . MET A 1 98 ? 11.711 -4.445 3.291 1 93.31 98 MET A C 1
ATOM 767 O O . MET A 1 98 ? 10.906 -4.996 2.529 1 93.31 98 MET A O 1
ATOM 771 N N . GLU A 1 99 ? 12.398 -5.016 4.27 1 89.25 99 GLU A N 1
ATOM 772 C CA . GLU A 1 99 ? 12.195 -6.438 4.523 1 89.25 99 GLU A CA 1
ATOM 773 C C . GLU A 1 99 ? 10.867 -6.688 5.238 1 89.25 99 GLU A C 1
ATOM 775 O O . GLU A 1 99 ? 10.445 -5.879 6.062 1 89.25 99 GLU A O 1
ATOM 780 N N . GLN A 1 100 ? 10.234 -7.785 4.93 1 86.12 100 GLN A N 1
ATOM 781 C CA . GLN A 1 100 ? 8.961 -8.156 5.539 1 86.12 100 GLN A CA 1
ATOM 782 C C . GLN A 1 100 ? 9.078 -8.234 7.059 1 86.12 100 GLN A C 1
ATOM 784 O O . GLN A 1 100 ? 8.141 -7.875 7.777 1 86.12 100 GLN A O 1
ATOM 789 N N . GLU A 1 101 ? 10.188 -8.656 7.516 1 77.81 101 GLU A N 1
ATOM 790 C CA . GLU A 1 101 ? 10.414 -8.82 8.953 1 77.81 101 GLU A CA 1
ATOM 791 C C . GLU A 1 101 ? 10.367 -7.48 9.672 1 77.81 101 GLU A C 1
ATOM 793 O O . GLU A 1 101 ? 10.055 -7.422 10.867 1 77.81 101 GLU A O 1
ATOM 798 N N . ASP A 1 102 ? 10.648 -6.5 8.977 1 81.62 102 ASP A N 1
ATOM 799 C CA . ASP A 1 102 ? 10.68 -5.168 9.57 1 81.62 102 ASP A CA 1
ATOM 800 C C . ASP A 1 102 ? 9.266 -4.672 9.867 1 81.62 102 ASP A C 1
ATOM 802 O O . ASP A 1 102 ? 9.086 -3.705 10.617 1 81.62 102 ASP A O 1
ATOM 806 N N . LEU A 1 103 ? 8.242 -5.305 9.352 1 84.31 103 LEU A N 1
ATOM 807 C CA . LEU A 1 103 ? 6.855 -4.91 9.57 1 84.31 103 LEU A CA 1
ATOM 808 C C . LEU A 1 103 ? 6.504 -4.957 11.055 1 84.31 103 LEU A C 1
ATOM 810 O O . LEU A 1 103 ? 5.668 -4.18 11.523 1 84.31 103 LEU A O 1
ATOM 814 N N . ILE A 1 104 ? 7.125 -5.789 11.703 1 74.69 104 ILE A N 1
ATOM 815 C CA . ILE A 1 104 ? 6.848 -5.938 13.125 1 74.69 104 ILE A CA 1
ATOM 816 C C . ILE A 1 104 ? 7.242 -4.664 13.867 1 74.69 104 ILE A C 1
ATOM 818 O O . ILE A 1 104 ? 6.59 -4.273 14.836 1 74.69 104 ILE A O 1
ATOM 822 N N . VAL A 1 105 ? 8.32 -4.094 13.438 1 77.38 105 VAL A N 1
ATOM 823 C CA . VAL A 1 105 ? 8.789 -2.857 14.055 1 77.38 105 VAL A CA 1
ATOM 824 C C . VAL A 1 105 ? 7.754 -1.754 13.844 1 77.38 105 VAL A C 1
ATOM 826 O O . VAL A 1 105 ? 7.461 -0.985 14.766 1 77.38 105 VAL A O 1
ATOM 829 N N . ILE A 1 106 ? 7.207 -1.672 12.656 1 81.06 106 ILE A N 1
ATOM 830 C CA . ILE A 1 106 ? 6.211 -0.668 12.305 1 81.06 106 ILE A CA 1
ATOM 831 C C . ILE A 1 106 ? 4.949 -0.88 13.141 1 81.06 106 ILE A C 1
ATOM 833 O O . ILE A 1 106 ? 4.387 0.077 13.68 1 81.06 106 ILE A O 1
ATOM 837 N N . LEU A 1 107 ? 4.582 -2.074 13.258 1 72.69 107 LEU A N 1
ATOM 838 C CA . LEU A 1 107 ? 3.377 -2.389 14.023 1 72.69 107 LEU A CA 1
ATOM 839 C C . LEU A 1 107 ? 3.545 -2.002 15.484 1 72.69 107 LEU A C 1
ATOM 841 O O . LEU A 1 107 ? 2.623 -1.462 16.094 1 72.69 107 LEU A O 1
ATOM 845 N N . ASN A 1 108 ? 4.66 -2.352 15.938 1 71.62 108 ASN A N 1
ATOM 846 C CA . ASN A 1 108 ? 4.941 -2.01 17.328 1 71.62 108 ASN A CA 1
ATOM 847 C C . ASN A 1 108 ? 4.832 -0.508 17.562 1 71.62 108 ASN A C 1
ATOM 849 O O . ASN A 1 108 ? 4.277 -0.079 18.578 1 71.62 108 ASN A O 1
ATOM 853 N N . ARG A 1 109 ? 5.355 0.134 16.734 1 75.75 109 ARG A N 1
ATOM 854 C CA . ARG A 1 109 ? 5.32 1.586 16.875 1 75.75 109 ARG A CA 1
ATOM 855 C C . ARG A 1 109 ? 3.896 2.115 16.75 1 75.75 109 ARG A C 1
ATOM 857 O O . ARG A 1 109 ? 3.494 3.016 17.484 1 75.75 109 ARG A O 1
ATOM 864 N N . LEU A 1 110 ? 3.158 1.548 15.82 1 71.5 110 LEU A N 1
ATOM 865 C CA . LEU A 1 110 ? 1.78 1.985 15.617 1 71.5 110 LEU A CA 1
ATOM 866 C C . LEU A 1 110 ? 0.92 1.654 16.828 1 71.5 110 LEU A C 1
ATOM 868 O O . LEU A 1 110 ? 0.052 2.441 17.219 1 71.5 110 LEU A O 1
ATOM 872 N N . CYS A 1 111 ? 1.101 0.51 17.312 1 63.41 111 CYS A N 1
ATOM 873 C CA . CYS A 1 111 ? 0.341 0.063 18.469 1 63.41 111 CYS A CA 1
ATOM 874 C C . CYS A 1 111 ? 0.645 0.931 19.688 1 63.41 111 CYS A C 1
ATOM 876 O O . CYS A 1 111 ? -0.236 1.182 20.516 1 63.41 111 CYS A O 1
ATOM 878 N N . LYS A 1 112 ? 1.833 1.135 19.812 1 61.31 112 LYS A N 1
ATOM 879 C CA . LYS A 1 112 ? 2.197 2.008 20.922 1 61.31 112 LYS A CA 1
ATOM 880 C C . LYS A 1 112 ? 1.515 3.367 20.812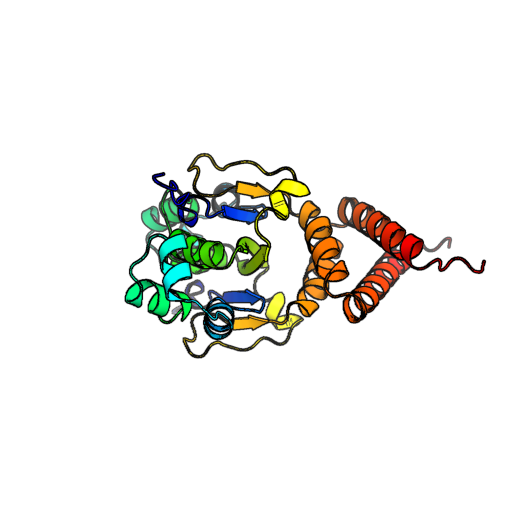 1 61.31 112 LYS A C 1
ATOM 882 O O . LYS A 1 112 ? 1.216 4.012 21.812 1 61.31 112 LYS A O 1
ATOM 887 N N . LEU A 1 113 ? 1.366 3.596 19.594 1 53.56 113 LEU A N 1
ATOM 888 C CA . LEU A 1 113 ? 0.688 4.867 19.375 1 53.56 113 LEU A CA 1
ATOM 889 C C . LEU A 1 113 ? -0.808 4.742 19.641 1 53.56 113 LEU A C 1
ATOM 891 O O . LEU A 1 113 ? -1.436 5.684 20.125 1 53.56 113 LEU A O 1
ATOM 895 N N . ASP A 1 114 ? -1.434 3.637 19.234 1 55.66 114 ASP A N 1
ATOM 896 C CA . ASP A 1 114 ? -2.857 3.426 19.484 1 55.66 114 ASP A CA 1
ATOM 897 C C . ASP A 1 114 ? -3.076 2.369 20.562 1 55.66 114 ASP A C 1
ATOM 899 O O . ASP A 1 114 ? -3.006 1.17 20.281 1 55.66 114 ASP A O 1
ATOM 903 N N . SER A 1 115 ? -2.898 2.709 21.766 1 52.78 115 SER A N 1
ATOM 904 C CA . SER A 1 115 ? -2.633 1.93 22.969 1 52.78 115 SER A CA 1
ATOM 905 C C . SER A 1 115 ? -3.689 0.849 23.172 1 52.78 115 SER A C 1
ATOM 907 O O . SER A 1 115 ? -3.359 -0.324 23.359 1 52.78 115 SER A O 1
ATOM 909 N N . ARG A 1 116 ? -4.898 1.143 23.453 1 49.88 116 ARG A N 1
ATOM 910 C CA . ARG A 1 116 ? -5.773 0.239 24.188 1 49.88 116 ARG A CA 1
ATOM 911 C C . ARG A 1 116 ? -6.129 -0.987 23.359 1 49.88 116 ARG A C 1
ATOM 913 O O . ARG A 1 116 ? -6.012 -2.121 23.828 1 49.88 116 ARG A O 1
ATOM 920 N N . ARG A 1 117 ? -6.664 -0.773 22.25 1 50.34 117 ARG A N 1
ATOM 921 C CA . ARG A 1 117 ? -7.203 -1.89 21.484 1 50.34 117 ARG A CA 1
ATOM 922 C C . ARG A 1 117 ? -6.086 -2.762 20.922 1 50.34 117 ARG A C 1
ATOM 924 O O . ARG A 1 117 ? -6.203 -3.988 20.891 1 50.34 117 ARG A O 1
ATOM 931 N N . PHE A 1 118 ? -5.008 -2.18 20.625 1 53.62 118 PHE A N 1
ATOM 932 C CA . PHE A 1 118 ? -3.891 -2.918 20.047 1 53.62 118 PHE A CA 1
ATOM 933 C C . PHE A 1 118 ? -3.277 -3.865 21.062 1 53.62 118 PHE A C 1
ATOM 935 O O . PHE A 1 118 ? -2.945 -5.008 20.75 1 53.62 118 PHE A O 1
ATOM 942 N N . LYS A 1 119 ? -3.291 -3.383 22.25 1 54.5 119 LYS A N 1
ATOM 943 C CA . LYS A 1 119 ? -2.75 -4.215 23.328 1 54.5 119 LYS A CA 1
ATOM 944 C C . LYS A 1 119 ? -3.564 -5.496 23.484 1 54.5 119 LYS A C 1
ATOM 946 O O . LYS A 1 119 ? -3.002 -6.574 23.688 1 54.5 119 LYS A O 1
ATOM 951 N N . GLN A 1 120 ? -4.777 -5.234 23.406 1 55.94 120 GLN A N 1
ATOM 952 C CA . GLN A 1 120 ? -5.656 -6.387 23.562 1 55.94 120 GLN A CA 1
ATOM 953 C C . GLN A 1 120 ? -5.414 -7.422 22.453 1 55.94 120 GLN A C 1
ATOM 955 O O . GLN A 1 120 ? -5.352 -8.625 22.734 1 55.94 120 GLN A O 1
ATOM 960 N N . HIS A 1 121 ? -5.238 -6.969 21.328 1 53.62 121 HIS A N 1
ATOM 961 C CA . HIS A 1 121 ? -5.039 -7.883 20.203 1 53.62 121 HIS A CA 1
ATOM 962 C C . HIS A 1 121 ? -3.672 -8.555 20.281 1 53.62 121 HIS A C 1
ATOM 964 O O . HIS A 1 121 ? -3.543 -9.742 19.984 1 53.62 121 HIS A O 1
ATOM 970 N N . LEU A 1 122 ? -2.752 -7.801 20.703 1 56 122 LEU A N 1
ATOM 971 C CA . LEU A 1 122 ? -1.407 -8.344 20.859 1 56 122 LEU A CA 1
ATOM 972 C C . LEU A 1 122 ? -1.387 -9.445 21.922 1 56 122 LEU A C 1
ATOM 974 O O . LEU A 1 122 ? -0.747 -10.484 21.719 1 56 122 LEU A O 1
ATOM 978 N N . MET A 1 123 ? -2.059 -9.141 22.969 1 54.91 123 MET A N 1
ATOM 979 C CA . MET A 1 123 ? -2.164 -10.148 24.016 1 54.91 123 MET A CA 1
ATOM 980 C C . MET A 1 123 ? -2.793 -11.43 23.484 1 54.91 123 MET A C 1
ATOM 982 O O . MET A 1 123 ? -2.342 -12.531 23.812 1 54.91 123 MET A O 1
ATOM 986 N N . GLN A 1 124 ? -3.66 -11.25 22.719 1 55.31 124 GLN A N 1
ATOM 987 C CA . GLN A 1 124 ? -4.332 -12.414 22.141 1 55.31 124 GLN A CA 1
ATOM 988 C C . GLN A 1 124 ? -3.4 -13.18 21.219 1 55.31 124 GLN A C 1
ATOM 990 O O . GLN A 1 124 ? -3.387 -14.414 21.219 1 55.31 124 GLN A O 1
ATOM 995 N N . LEU A 1 125 ? -2.693 -12.461 20.516 1 53.62 125 LEU A N 1
ATOM 996 C CA . LEU A 1 125 ? -1.74 -13.078 19.594 1 53.62 125 LEU A CA 1
ATOM 997 C C . LEU A 1 125 ? -0.661 -13.836 20.359 1 53.62 125 LEU A C 1
ATOM 999 O O . LEU A 1 125 ? -0.314 -14.961 19.984 1 53.62 125 LEU A O 1
ATOM 1003 N N . LEU A 1 126 ? -0.186 -13.211 21.281 1 54.75 126 LEU A N 1
ATOM 1004 C CA . LEU A 1 126 ? 0.821 -13.844 22.125 1 54.75 126 LEU A CA 1
ATOM 1005 C C . LEU A 1 126 ? 0.277 -15.125 22.75 1 54.75 126 LEU A C 1
ATOM 1007 O O . LEU A 1 126 ? 0.988 -16.125 22.844 1 54.75 126 LEU A O 1
ATOM 1011 N N . HIS A 1 127 ? -0.864 -15.016 23.125 1 55.44 127 HIS A N 1
ATOM 1012 C CA . HIS A 1 127 ? -1.511 -16.188 23.703 1 55.44 127 HIS A CA 1
ATOM 1013 C C . HIS A 1 127 ? -1.592 -17.328 22.688 1 55.44 127 HIS A C 1
ATOM 1015 O O . HIS A 1 127 ? -1.303 -18.484 23.016 1 55.44 127 HIS A O 1
ATOM 1021 N N . GLN A 1 128 ? -1.79 -16.984 21.594 1 53 128 GLN A N 1
ATOM 1022 C CA . GLN A 1 128 ? -1.933 -17.984 20.531 1 53 128 GLN A CA 1
ATOM 1023 C C . GLN A 1 128 ? -0.582 -18.578 20.156 1 53 128 GLN A C 1
ATOM 1025 O O . GLN A 1 128 ? -0.478 -19.797 19.938 1 53 128 GLN A O 1
ATOM 1030 N N . LEU A 1 129 ? 0.305 -17.688 20.062 1 53.91 129 LEU A N 1
ATOM 1031 C CA . LEU A 1 129 ? 1.657 -18.156 19.781 1 53.91 129 LEU A CA 1
ATOM 1032 C C . LEU A 1 129 ? 2.191 -19 20.938 1 53.91 129 LEU A C 1
ATOM 1034 O O . LEU A 1 129 ? 2.957 -19.938 20.719 1 53.91 129 LEU A O 1
ATOM 1038 N N . GLY A 1 130 ? 2.037 -18.594 22.172 1 50.25 130 GLY A N 1
ATOM 1039 C CA . GLY A 1 130 ? 2.406 -19.375 23.344 1 50.25 130 GLY A CA 1
ATOM 1040 C C . GLY A 1 130 ? 1.713 -20.719 23.391 1 50.25 130 GLY A C 1
ATOM 1041 O O . GLY A 1 130 ? 2.293 -21.703 23.859 1 50.25 130 GLY A O 1
ATOM 1042 N N . LYS A 1 131 ? 0.52 -20.859 23.125 1 52.34 131 LYS A N 1
ATOM 1043 C CA . LYS A 1 131 ? -0.175 -22.141 23.109 1 52.34 131 LYS A CA 1
ATOM 1044 C C . LYS A 1 131 ? 0.401 -23.078 22.062 1 52.34 131 LYS A C 1
ATOM 1046 O O . LYS A 1 131 ? 0.471 -24.297 22.266 1 52.34 131 LYS A O 1
ATOM 1051 N N . ASP A 1 132 ? 0.82 -22.625 21.062 1 46.62 132 ASP A N 1
ATOM 1052 C CA . ASP A 1 132 ? 1.413 -23.516 20.062 1 46.62 132 ASP A CA 1
ATOM 1053 C C . ASP A 1 132 ? 2.824 -23.938 20.453 1 46.62 132 ASP A C 1
ATOM 1055 O O . ASP A 1 132 ? 3.361 -24.906 19.922 1 46.62 132 ASP A O 1
ATOM 1059 N N . SER A 1 133 ? 3.486 -23.203 21.266 1 39.81 133 SER A N 1
ATOM 1060 C CA . SER A 1 133 ? 4.797 -23.625 21.766 1 39.81 133 SER A CA 1
ATOM 1061 C C . SER A 1 133 ? 4.668 -24.672 22.859 1 39.81 133 SER A C 1
ATOM 1063 O O . SER A 1 133 ? 5.672 -25.188 23.344 1 39.81 133 SER A O 1
ATOM 1065 N N . GLU A 1 134 ? 3.637 -24.891 23.562 1 38.81 134 GLU A N 1
ATOM 1066 C CA . GLU A 1 134 ? 3.574 -26.047 24.438 1 38.81 134 GLU A CA 1
ATOM 1067 C C . GLU A 1 134 ? 3.627 -27.344 23.625 1 38.81 134 GLU A C 1
ATOM 1069 O O . GLU A 1 134 ? 2.672 -27.688 22.922 1 38.81 134 GLU A O 1
ATOM 1074 N N . PHE A 1 135 ? 4.797 -27.844 23.203 1 32.97 135 PHE A N 1
ATOM 1075 C CA . PHE A 1 135 ? 5.102 -29.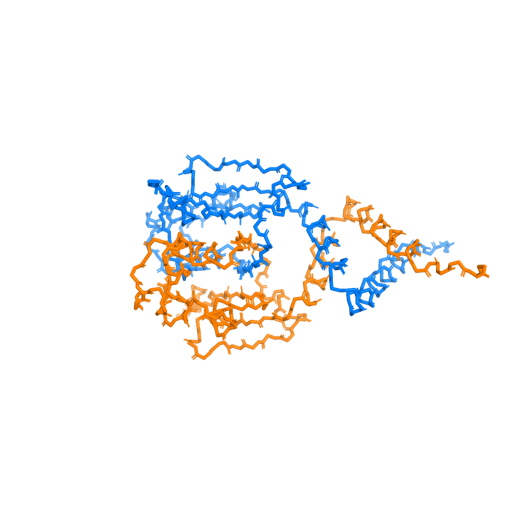234 22.922 1 32.97 135 PHE A CA 1
ATOM 1076 C C . PHE A 1 135 ? 4.453 -30.156 23.953 1 32.97 135 PHE A C 1
ATOM 1078 O O . PHE A 1 135 ? 4.422 -29.828 25.141 1 32.97 135 PHE A O 1
ATOM 1085 N N . PRO A 1 136 ? 3.604 -31.125 23.578 1 33.38 136 PRO A N 1
ATOM 1086 C CA . PRO A 1 136 ? 3.295 -32.188 24.531 1 33.38 136 PRO A CA 1
ATOM 1087 C C . PRO A 1 136 ? 4.547 -32.812 25.141 1 33.38 136 PRO A C 1
ATOM 1089 O O . PRO A 1 136 ? 5.48 -33.188 24.422 1 33.38 136 PRO A O 1
ATOM 1092 N N . ASP A 1 137 ? 4.996 -32.469 26.281 1 31.11 137 ASP A N 1
ATOM 1093 C CA . ASP A 1 137 ? 5.828 -33.375 27.062 1 31.11 137 ASP A CA 1
ATOM 1094 C C . ASP A 1 137 ? 5.211 -34.781 27.109 1 31.11 137 ASP A C 1
ATOM 1096 O O . ASP A 1 137 ? 5.738 -35.656 27.766 1 31.11 137 ASP A O 1
ATOM 1100 N N . GLY A 1 138 ? 4.078 -35.156 26.359 1 25 138 GLY A N 1
ATOM 1101 C CA . GLY A 1 138 ? 3.988 -36.625 26.484 1 25 138 GLY A CA 1
ATOM 1102 C C . GLY A 1 138 ? 4.992 -37.344 25.625 1 25 138 GLY A C 1
ATOM 1103 O O . GLY A 1 138 ? 5.531 -36.781 24.672 1 25 138 GLY A O 1
ATOM 1104 N N . MET B 1 1 ? -15.555 -27.734 -24.391 1 24.16 1 MET B N 1
ATOM 1105 C CA . MET B 1 1 ? -15.367 -27.484 -22.969 1 24.16 1 MET B CA 1
ATOM 1106 C C . MET B 1 1 ? -14.664 -26.141 -22.734 1 24.16 1 MET B C 1
ATOM 1108 O O . MET B 1 1 ? -13.461 -26.031 -22.969 1 24.16 1 MET B O 1
ATOM 1112 N N . ASN B 1 2 ? -15.211 -25.031 -23.125 1 31.73 2 ASN B N 1
ATOM 1113 C CA . ASN B 1 2 ? -14.727 -23.656 -23.047 1 31.73 2 ASN B CA 1
ATOM 1114 C C . ASN B 1 2 ? -14.281 -23.297 -21.625 1 31.73 2 ASN B C 1
ATOM 1116 O O . ASN B 1 2 ? -15.117 -23.156 -20.734 1 31.73 2 ASN B O 1
ATOM 1120 N N . THR B 1 3 ? -13.273 -24.016 -21.141 1 34.94 3 THR B N 1
ATOM 1121 C CA . THR B 1 3 ? -12.75 -23.656 -19.828 1 34.94 3 THR B CA 1
ATOM 1122 C C . THR B 1 3 ? -12.742 -22.141 -19.641 1 34.94 3 THR B C 1
ATOM 1124 O O . THR B 1 3 ? -12.062 -21.422 -20.375 1 34.94 3 THR B O 1
ATOM 1127 N N . LYS B 1 4 ? -13.828 -21.625 -19.422 1 36.97 4 LYS B N 1
ATOM 1128 C CA . LYS B 1 4 ? -13.953 -20.234 -19.016 1 36.97 4 LYS B CA 1
ATOM 1129 C C . LYS B 1 4 ? -12.781 -19.797 -18.156 1 36.97 4 LYS B C 1
ATOM 1131 O O . LYS B 1 4 ? -12.594 -20.312 -17.047 1 36.97 4 LYS B O 1
ATOM 1136 N N . LYS B 1 5 ? -11.617 -19.688 -18.734 1 40.34 5 LYS B N 1
ATOM 1137 C CA . LYS B 1 5 ? -10.484 -19.047 -18.078 1 40.34 5 LYS B CA 1
ATOM 1138 C C . LYS B 1 5 ? -10.945 -17.938 -17.156 1 40.34 5 LYS B C 1
ATOM 1140 O O . LYS B 1 5 ? -11.562 -16.969 -17.594 1 40.34 5 LYS B O 1
ATOM 1145 N N . GLN B 1 6 ? -11.547 -18.234 -16.094 1 38.78 6 GLN B N 1
ATOM 1146 C CA . GLN B 1 6 ? -11.867 -17.266 -15.055 1 38.78 6 GLN B CA 1
ATOM 1147 C C . GLN B 1 6 ? -10.859 -16.125 -15.047 1 38.78 6 GLN B C 1
ATOM 1149 O O . GLN B 1 6 ? -9.648 -16.344 -14.984 1 38.78 6 GLN B O 1
ATOM 1154 N N . ASN B 1 7 ? -11.055 -15.141 -15.859 1 39.25 7 ASN B N 1
ATOM 1155 C CA . ASN B 1 7 ? -10.336 -13.875 -15.945 1 39.25 7 ASN B CA 1
ATOM 1156 C C . ASN B 1 7 ? -9.781 -13.453 -14.594 1 39.25 7 ASN B C 1
ATOM 1158 O O . ASN B 1 7 ? -10.523 -13.008 -13.719 1 39.25 7 ASN B O 1
ATOM 1162 N N . SER B 1 8 ? -9.016 -14.172 -14.047 1 43.03 8 SER B N 1
ATOM 1163 C CA . SER B 1 8 ? -8.328 -13.969 -12.773 1 43.03 8 SER B CA 1
ATOM 1164 C C . SER B 1 8 ? -7.902 -12.516 -12.594 1 43.03 8 SER B C 1
ATOM 1166 O O . SER B 1 8 ? -7.656 -12.07 -11.477 1 43.03 8 SER B O 1
ATOM 1168 N N . GLY B 1 9 ? -7.559 -11.867 -13.797 1 48.19 9 GLY B N 1
ATOM 1169 C CA . GLY B 1 9 ? -7.199 -10.469 -13.625 1 48.19 9 GLY B CA 1
ATOM 1170 C C . GLY B 1 9 ? -8.258 -9.664 -12.898 1 48.19 9 GLY B C 1
ATOM 1171 O O . GLY B 1 9 ? -7.973 -8.594 -12.359 1 48.19 9 GLY B O 1
ATOM 1172 N N . SER B 1 10 ? -9.578 -10.133 -13.086 1 56.97 10 SER B N 1
ATOM 1173 C CA . SER B 1 10 ? -10.781 -9.422 -12.664 1 56.97 10 SER B CA 1
ATOM 1174 C C . SER B 1 10 ? -10.891 -9.391 -11.141 1 56.97 10 SER B C 1
ATOM 1176 O O . SER B 1 10 ? -11.609 -8.555 -10.586 1 56.97 10 SER B O 1
ATOM 1178 N N . ASN B 1 11 ? -9.93 -10.031 -10.523 1 79.44 11 ASN B N 1
ATOM 1179 C CA . ASN B 1 11 ? -10.203 -10.133 -9.094 1 79.44 11 ASN B CA 1
ATOM 1180 C C . ASN B 1 11 ? -9.133 -9.43 -8.258 1 79.44 11 ASN B C 1
ATOM 1182 O O . ASN B 1 11 ? -8.82 -9.867 -7.152 1 79.44 11 ASN B O 1
ATOM 1186 N N . ALA B 1 12 ? -8.531 -8.367 -8.914 1 90.94 12 ALA B N 1
ATOM 1187 C CA . ALA B 1 12 ? -7.535 -7.613 -8.156 1 90.94 12 ALA B CA 1
ATOM 1188 C C . ALA B 1 12 ? -8.18 -6.895 -6.973 1 90.94 12 ALA B C 1
ATOM 1190 O O . ALA B 1 12 ? -9.227 -6.262 -7.113 1 90.94 12 ALA B O 1
ATOM 1191 N N . LYS B 1 13 ? -7.648 -7.117 -5.863 1 93.44 13 LYS B N 1
ATOM 1192 C CA . LYS B 1 13 ? -8.141 -6.441 -4.664 1 93.44 13 LYS B CA 1
ATOM 1193 C C . LYS B 1 13 ? -7.082 -5.508 -4.082 1 93.44 13 LYS B C 1
ATOM 1195 O O . LYS B 1 13 ? -5.895 -5.844 -4.062 1 93.44 13 LYS B O 1
ATOM 1200 N N . PHE B 1 14 ? -7.562 -4.461 -3.83 1 94.62 14 PHE B N 1
ATOM 1201 C CA . PHE B 1 14 ? -6.77 -3.363 -3.289 1 94.62 14 PHE B CA 1
ATOM 1202 C C . PHE B 1 14 ? -7.395 -2.822 -2.008 1 94.62 14 PHE B C 1
ATOM 1204 O O . PHE B 1 14 ? -8.586 -2.506 -1.977 1 94.62 14 PHE B O 1
ATOM 1211 N N . TYR B 1 15 ? -6.629 -2.812 -0.873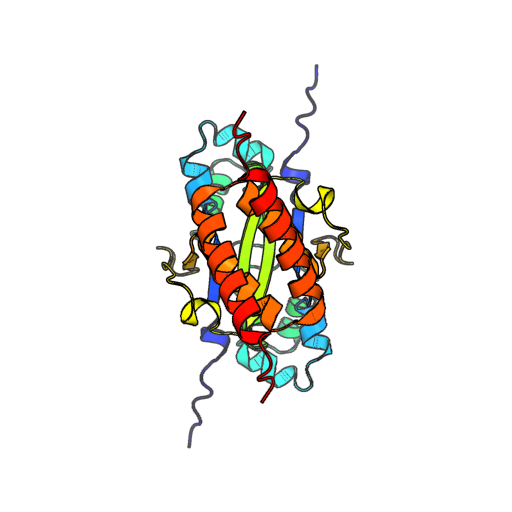 1 96.94 15 TYR B N 1
ATOM 1212 C CA . TYR B 1 15 ? -7.121 -2.393 0.435 1 96.94 15 TYR B CA 1
ATOM 1213 C C . TYR B 1 15 ? -6.34 -1.188 0.948 1 96.94 15 TYR B C 1
ATOM 1215 O O . TYR B 1 15 ? -5.137 -1.071 0.706 1 96.94 15 TYR B O 1
ATOM 1223 N N . VAL B 1 16 ? -7.031 -0.366 1.604 1 97.62 16 VAL B N 1
ATOM 1224 C CA . VAL B 1 16 ? -6.41 0.777 2.264 1 97.62 16 VAL B CA 1
ATOM 1225 C C . VAL B 1 16 ? -6.734 0.754 3.756 1 97.62 16 VAL B C 1
ATOM 1227 O O . VAL B 1 16 ? -7.902 0.654 4.141 1 97.62 16 VAL B O 1
ATOM 1230 N N . VAL B 1 17 ? -5.758 0.811 4.566 1 95.19 17 VAL B N 1
ATOM 1231 C CA . VAL B 1 17 ? -5.973 0.936 6.004 1 95.19 17 VAL B CA 1
ATOM 1232 C C . VAL B 1 17 ? -6.438 2.352 6.336 1 95.19 17 VAL B C 1
ATOM 1234 O O . VAL B 1 17 ? -5.902 3.328 5.812 1 95.19 17 VAL B O 1
ATOM 1237 N N . LEU B 1 18 ? -7.418 2.455 7.141 1 94.56 18 LEU B N 1
ATOM 1238 C CA . LEU B 1 18 ? -7.906 3.76 7.57 1 94.56 18 LEU B CA 1
ATOM 1239 C C . LEU B 1 18 ? -6.855 4.488 8.398 1 94.56 18 LEU B C 1
ATOM 1241 O O . LEU B 1 18 ? -6.113 3.859 9.164 1 94.56 18 LEU B O 1
ATOM 1245 N N . PRO B 1 19 ? -6.84 5.879 8.242 1 95.75 19 PRO B N 1
ATOM 1246 C CA . PRO B 1 19 ? -7.727 6.73 7.449 1 95.75 19 PRO B CA 1
ATOM 1247 C C . PRO B 1 19 ? -7.32 6.797 5.98 1 95.75 19 PRO B C 1
ATOM 1249 O O . PRO B 1 19 ? -6.129 6.746 5.66 1 95.75 19 PRO B O 1
ATOM 1252 N N . THR B 1 20 ? -8.266 6.918 5.059 1 97.19 20 THR B N 1
ATOM 1253 C CA . THR B 1 20 ? -7.988 7.125 3.645 1 97.19 20 THR B CA 1
ATOM 1254 C C . THR B 1 20 ? -7.586 8.578 3.381 1 97.19 20 THR B C 1
ATOM 1256 O O . THR B 1 20 ? -7.699 9.43 4.266 1 97.19 20 THR B O 1
ATOM 1259 N N . LEU B 1 21 ? -7.156 8.82 2.146 1 97.56 21 LEU B N 1
ATOM 1260 C CA . LEU B 1 21 ? -6.879 10.195 1.745 1 97.56 21 LEU B CA 1
ATOM 1261 C C . LEU B 1 21 ? -8.125 11.07 1.876 1 97.56 21 LEU B C 1
ATOM 1263 O O . LEU B 1 21 ? -8.031 12.227 2.277 1 97.56 21 LEU B O 1
ATOM 1267 N N . GLU B 1 22 ? -9.234 10.492 1.584 1 96.5 22 GLU B N 1
ATOM 1268 C CA . GLU B 1 22 ? -10.508 11.203 1.659 1 96.5 22 GLU B CA 1
ATOM 1269 C C . GLU B 1 22 ? -10.812 11.633 3.09 1 96.5 22 GLU B C 1
ATOM 1271 O O . GLU B 1 22 ? -11.258 12.766 3.32 1 96.5 22 GLU B O 1
ATOM 1276 N N . ILE B 1 23 ? -10.617 10.766 3.955 1 96.5 23 ILE B N 1
ATOM 1277 C CA . ILE B 1 23 ? -10.859 11.062 5.363 1 96.5 23 ILE B CA 1
ATOM 1278 C C . ILE B 1 23 ? -9.875 12.125 5.844 1 96.5 23 ILE B C 1
ATOM 1280 O O . ILE B 1 23 ? -10.258 13.055 6.562 1 96.5 23 ILE B O 1
ATOM 1284 N N . MET B 1 24 ? -8.625 12.039 5.441 1 96.44 24 MET B N 1
ATOM 1285 C CA . MET B 1 24 ? -7.625 13.023 5.82 1 96.44 24 MET B CA 1
ATOM 1286 C C . MET B 1 24 ? -7.977 14.398 5.262 1 96.44 24 MET B C 1
ATOM 1288 O O . MET B 1 24 ? -7.82 15.414 5.945 1 96.44 24 MET B O 1
ATOM 1292 N N . LEU B 1 25 ? -8.406 14.367 4.078 1 96.56 25 LEU B N 1
ATOM 1293 C CA . LEU B 1 25 ? -8.836 15.609 3.441 1 96.56 25 LEU B CA 1
ATOM 1294 C C . LEU B 1 25 ? -9.961 16.266 4.23 1 96.56 25 LEU B C 1
ATOM 1296 O O . LEU B 1 25 ? -9.93 17.469 4.48 1 96.56 25 LEU B O 1
ATOM 1300 N N . SER B 1 26 ? -10.984 15.445 4.605 1 95.44 26 SER B N 1
ATOM 1301 C CA . SER B 1 26 ? -12.148 15.953 5.328 1 95.44 26 SER B CA 1
ATOM 1302 C C . SER B 1 26 ? -11.758 16.484 6.699 1 95.44 26 SER B C 1
ATOM 1304 O O . SER B 1 26 ? -12.414 17.391 7.227 1 95.44 26 SER B O 1
ATOM 1306 N N . ALA B 1 27 ? -10.695 16.016 7.254 1 95.38 27 ALA B N 1
ATOM 1307 C CA . ALA B 1 27 ? -10.242 16.406 8.586 1 95.38 27 ALA B CA 1
ATOM 1308 C C . ALA B 1 27 ? -9.32 17.625 8.508 1 95.38 27 ALA B C 1
ATOM 1310 O O . ALA B 1 27 ? -8.977 18.219 9.531 1 95.38 27 ALA B O 1
ATOM 1311 N N . SER B 1 28 ? -8.938 17.938 7.336 1 93.88 28 SER B N 1
ATOM 1312 C CA . SER B 1 28 ? -7.969 19.016 7.164 1 93.88 28 SER B CA 1
ATOM 1313 C C . SER B 1 28 ? -8.648 20.391 7.16 1 93.88 28 SER B C 1
ATOM 1315 O O . SER B 1 28 ? -9.695 20.562 6.531 1 93.88 28 SER B O 1
ATOM 1317 N N . LYS B 1 29 ? -8.055 21.359 7.84 1 90.69 29 LYS B N 1
ATOM 1318 C CA . LYS B 1 29 ? -8.609 22.703 7.926 1 90.69 29 LYS B CA 1
ATOM 1319 C C . LYS B 1 29 ? -8.141 23.578 6.766 1 90.69 29 LYS B C 1
ATOM 1321 O O . LYS B 1 29 ? -8.812 24.531 6.375 1 90.69 29 LYS B O 1
ATOM 1326 N N . ASN B 1 30 ? -7 23.219 6.27 1 92.44 30 ASN B N 1
ATOM 1327 C CA . ASN B 1 30 ? -6.426 24.031 5.211 1 92.44 30 ASN B CA 1
ATOM 1328 C C . ASN B 1 30 ? -6.062 23.203 3.984 1 92.44 30 ASN B C 1
ATOM 1330 O O . ASN B 1 30 ? -4.887 23.078 3.639 1 92.44 30 ASN B O 1
ATOM 1334 N N . CYS B 1 31 ? -7.027 22.875 3.219 1 92.44 31 CYS B N 1
ATOM 1335 C CA . CYS B 1 31 ? -6.852 22 2.07 1 92.44 31 CYS B CA 1
ATOM 1336 C C . CYS B 1 31 ? -6.062 22.688 0.966 1 92.44 31 CYS B C 1
ATOM 1338 O O . CYS B 1 31 ? -5.324 22.047 0.224 1 92.44 31 CYS B O 1
ATOM 1340 N N . LYS B 1 32 ? -6.238 24 0.895 1 93.62 32 LYS B N 1
ATOM 1341 C CA . LYS B 1 32 ? -5.488 24.734 -0.118 1 93.62 32 LYS B CA 1
ATOM 1342 C C . LYS B 1 32 ? -3.988 24.672 0.154 1 93.62 32 LYS B C 1
ATOM 1344 O O . LYS B 1 32 ? -3.189 24.531 -0.773 1 93.62 32 LYS B O 1
ATOM 1349 N N . LEU B 1 33 ? -3.678 24.891 1.321 1 94.75 33 LEU B N 1
ATOM 1350 C CA . LEU B 1 33 ? -2.277 24.781 1.717 1 94.75 33 LEU B CA 1
ATOM 1351 C C . LEU B 1 33 ? -1.731 23.391 1.43 1 94.75 33 LEU B C 1
ATOM 1353 O O . LEU B 1 33 ? -0.615 23.25 0.924 1 94.75 33 LEU B O 1
ATOM 1357 N N . ARG B 1 34 ? -2.523 22.391 1.739 1 95.31 34 ARG B N 1
ATOM 1358 C CA . ARG B 1 34 ? -2.115 21.016 1.511 1 95.31 34 ARG B CA 1
ATOM 1359 C C . ARG B 1 34 ? -1.916 20.734 0.024 1 95.31 34 ARG B C 1
ATOM 1361 O O . ARG B 1 34 ? -0.991 20.016 -0.362 1 95.31 34 ARG B O 1
ATOM 1368 N N . ALA B 1 35 ? -2.801 21.25 -0.768 1 95.88 35 ALA B N 1
ATOM 1369 C CA . ALA B 1 35 ? -2.635 21.125 -2.213 1 95.88 35 ALA B CA 1
ATOM 1370 C C . ALA B 1 35 ? -1.282 21.672 -2.656 1 95.88 35 ALA B C 1
ATOM 1372 O O . ALA B 1 35 ? -0.628 21.109 -3.531 1 95.88 35 ALA B O 1
ATOM 1373 N N . GLY B 1 36 ? -0.92 22.75 -2.072 1 94.44 36 GLY B N 1
ATOM 1374 C CA . GLY B 1 36 ? 0.386 23.328 -2.336 1 94.44 36 GLY B CA 1
ATOM 1375 C C . G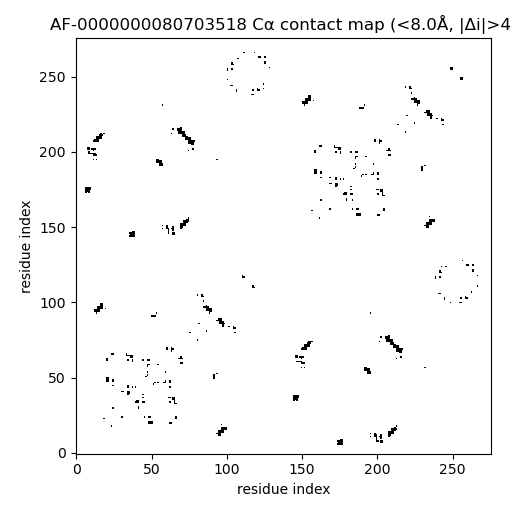LY B 1 36 ? 1.534 22.406 -1.957 1 94.44 36 GLY B C 1
ATOM 1376 O O . GLY B 1 36 ? 2.5 22.266 -2.709 1 94.44 36 GLY B O 1
ATOM 1377 N N . TYR B 1 37 ? 1.433 21.75 -0.861 1 93 37 TYR B N 1
ATOM 1378 C CA . TYR B 1 37 ? 2.455 20.797 -0.418 1 93 37 TYR B CA 1
ATOM 1379 C C . TYR B 1 37 ? 2.602 19.656 -1.404 1 93 37 TYR B C 1
ATOM 1381 O O . TYR B 1 37 ? 3.695 19.109 -1.576 1 93 37 TYR B O 1
ATOM 1389 N N . ALA B 1 38 ? 1.514 19.312 -2.045 1 94.56 38 ALA B N 1
ATOM 1390 C CA . ALA B 1 38 ? 1.531 18.219 -3.016 1 94.56 38 ALA B CA 1
ATOM 1391 C C . ALA B 1 38 ? 1.938 18.719 -4.398 1 94.56 38 ALA B C 1
ATOM 1393 O O . ALA B 1 38 ? 2.031 17.938 -5.348 1 94.56 38 ALA B O 1
ATOM 1394 N N . ASN B 1 39 ? 2.164 20.016 -4.52 1 94.06 39 ASN B N 1
ATOM 1395 C CA . ASN B 1 39 ? 2.434 20.656 -5.809 1 94.06 39 ASN B CA 1
ATOM 1396 C C . ASN B 1 39 ? 1.327 20.359 -6.816 1 94.06 39 ASN B C 1
ATOM 1398 O O . ASN B 1 39 ? 1.603 19.922 -7.934 1 94.06 39 ASN B O 1
ATOM 1402 N N . MET B 1 40 ? 0.109 20.547 -6.355 1 93.94 40 MET B N 1
ATOM 1403 C CA . MET B 1 40 ? -1.064 20.312 -7.191 1 93.94 40 MET B CA 1
ATOM 1404 C C . MET B 1 40 ? -2.004 21.516 -7.164 1 93.94 40 MET B C 1
ATOM 1406 O O . MET B 1 40 ? -2.047 22.25 -6.176 1 93.94 40 MET B O 1
ATOM 1410 N N . GLU B 1 41 ? -2.6 21.641 -8.242 1 95.69 41 GLU B N 1
ATOM 1411 C CA . GLU B 1 41 ? -3.734 22.562 -8.203 1 95.69 41 GLU B CA 1
ATOM 1412 C C . GLU B 1 41 ? -4.797 22.094 -7.219 1 95.69 41 GLU B C 1
ATOM 1414 O O . GLU B 1 41 ? -5.043 20.891 -7.098 1 95.69 41 GLU B O 1
ATOM 1419 N N . TYR B 1 42 ? -5.473 23.062 -6.641 1 95.25 42 TYR B N 1
ATOM 1420 C CA . TYR B 1 42 ? -6.418 22.781 -5.562 1 95.25 42 TYR B CA 1
ATOM 1421 C C . TYR B 1 42 ? -7.484 21.797 -6.016 1 95.25 42 TYR B C 1
ATOM 1423 O O . TYR B 1 42 ? -7.723 20.781 -5.352 1 95.25 42 TYR B O 1
ATOM 1431 N N . SER B 1 43 ? -8.102 22.031 -7.121 1 94.88 43 SER B N 1
ATOM 1432 C CA . SER B 1 43 ? -9.203 21.188 -7.586 1 94.88 43 SER B CA 1
ATOM 1433 C C . SER B 1 43 ? -8.734 19.781 -7.891 1 94.88 43 SER B C 1
ATOM 1435 O O . SER B 1 43 ? -9.43 18.812 -7.586 1 94.88 43 SER B O 1
ATOM 1437 N N . ASN B 1 44 ? -7.543 19.625 -8.5 1 94.81 44 ASN B N 1
ATOM 1438 C CA . ASN B 1 44 ? -6.969 18.312 -8.789 1 94.81 44 ASN B CA 1
ATOM 1439 C C . ASN B 1 44 ? -6.629 17.562 -7.504 1 94.81 44 ASN B C 1
ATOM 1441 O O . ASN B 1 44 ? -6.875 16.359 -7.402 1 94.81 44 ASN B O 1
ATOM 1445 N N . PHE B 1 45 ? -6.109 18.406 -6.602 1 96.25 45 PHE B N 1
ATOM 1446 C CA . PHE B 1 45 ? -5.77 17.812 -5.316 1 96.25 45 PHE B CA 1
ATOM 1447 C C . PHE B 1 45 ? -7.008 17.234 -4.641 1 96.25 45 PHE B C 1
ATOM 1449 O O . PHE B 1 45 ? -6.984 16.094 -4.168 1 96.25 45 PHE B O 1
ATOM 1456 N N . MET B 1 46 ? -8.07 17.922 -4.637 1 95.69 46 MET B N 1
ATOM 1457 C CA . MET B 1 46 ? -9.32 17.484 -4.023 1 95.69 46 MET B CA 1
ATOM 1458 C C . MET B 1 46 ? -9.852 16.234 -4.715 1 95.69 46 MET B C 1
ATOM 1460 O O . MET B 1 46 ? -10.25 15.273 -4.051 1 95.69 46 MET B O 1
ATOM 1464 N N . LYS B 1 47 ? -9.805 16.25 -5.957 1 94.81 47 LYS B N 1
ATOM 1465 C CA . LYS B 1 47 ? -10.305 15.133 -6.746 1 94.81 47 LYS B CA 1
ATOM 1466 C C . LYS B 1 47 ? -9.484 13.867 -6.488 1 94.81 47 LYS B C 1
ATOM 1468 O O . LYS B 1 47 ? -10.039 12.781 -6.34 1 94.81 47 LYS B O 1
ATOM 1473 N N . HIS B 1 48 ? -8.18 14.023 -6.48 1 96.12 48 HIS B N 1
ATOM 1474 C CA . HIS B 1 48 ? -7.297 12.883 -6.25 1 96.12 48 HIS B CA 1
ATOM 1475 C C . HIS B 1 48 ? -7.5 12.305 -4.855 1 96.12 48 HIS B C 1
ATOM 1477 O O . HIS B 1 48 ? -7.555 11.078 -4.691 1 96.12 48 HIS B O 1
ATOM 1483 N N . CYS B 1 49 ? -7.633 13.133 -3.865 1 96.62 49 CYS B N 1
ATOM 1484 C CA . CYS B 1 49 ? -7.758 12.672 -2.488 1 96.62 49 CYS B CA 1
ATOM 1485 C C . CYS B 1 49 ? -9.094 11.977 -2.266 1 96.62 49 CYS B C 1
ATOM 1487 O O . CYS B 1 49 ? -9.219 11.133 -1.378 1 96.62 49 CYS B O 1
ATOM 1489 N N . LYS B 1 50 ? -10.023 12.289 -3.064 1 93.44 50 LYS B N 1
ATOM 1490 C CA . LYS B 1 50 ? -11.32 11.625 -2.977 1 93.44 50 LYS B CA 1
ATOM 1491 C C . LYS B 1 50 ? -11.273 10.242 -3.613 1 93.44 50 LYS B C 1
ATOM 1493 O O . LYS B 1 50 ? -12.203 9.445 -3.451 1 93.44 50 LYS B O 1
ATOM 1498 N N . MET B 1 51 ? -10.25 9.922 -4.219 1 88.62 51 MET B N 1
ATOM 1499 C CA . MET B 1 51 ? -9.938 8.609 -4.785 1 88.62 51 MET B CA 1
ATOM 1500 C C . MET B 1 51 ? -11.078 8.117 -5.672 1 88.62 51 MET B C 1
ATOM 1502 O O . MET B 1 51 ? -11.477 6.953 -5.598 1 88.62 51 MET B O 1
ATOM 1506 N N . GLN B 1 52 ? -11.578 9.023 -6.457 1 83.81 52 GLN B N 1
ATOM 1507 C CA . GLN B 1 52 ? -12.695 8.68 -7.328 1 83.81 52 GLN B CA 1
ATOM 1508 C C . GLN B 1 52 ? -12.203 8.133 -8.664 1 83.81 52 GLN B C 1
ATOM 1510 O O . GLN B 1 52 ? -12.984 7.586 -9.445 1 83.81 52 GLN B O 1
ATOM 1515 N N . THR B 1 53 ? -10.961 8.32 -8.875 1 86.06 53 THR B N 1
ATOM 1516 C CA . THR B 1 53 ? -10.359 7.777 -10.086 1 86.06 53 THR B CA 1
ATOM 1517 C C . THR B 1 53 ? -9.141 6.926 -9.75 1 86.06 53 THR B C 1
ATOM 1519 O O . THR B 1 53 ? -8.664 6.934 -8.609 1 86.06 53 THR B O 1
ATOM 1522 N N . ASP B 1 54 ? -8.828 6.199 -10.734 1 91.06 54 ASP B N 1
ATOM 1523 C CA . ASP B 1 54 ? -7.609 5.41 -10.586 1 91.06 54 ASP B CA 1
ATOM 1524 C C . ASP B 1 54 ? -6.371 6.305 -10.594 1 91.06 54 ASP B C 1
ATOM 1526 O O . ASP B 1 54 ? -6.074 6.953 -11.602 1 91.06 54 ASP B O 1
ATOM 1530 N N . LEU B 1 55 ? -5.688 6.34 -9.523 1 94.56 55 LEU B N 1
ATOM 1531 C CA . LEU B 1 55 ? -4.543 7.23 -9.367 1 94.56 55 LEU B CA 1
ATOM 1532 C C . LEU B 1 55 ? -3.24 6.5 -9.68 1 94.56 55 LEU B C 1
ATOM 1534 O O . LEU B 1 55 ? -3.145 5.285 -9.492 1 94.56 55 LEU B O 1
ATOM 1538 N N . ARG B 1 56 ? -2.361 7.312 -10.18 1 94.94 56 ARG B N 1
ATOM 1539 C CA . ARG B 1 56 ? -0.988 6.82 -10.211 1 94.94 56 ARG B CA 1
ATOM 1540 C C . ARG B 1 56 ? -0.396 6.75 -8.805 1 94.94 56 ARG B C 1
ATOM 1542 O O . ARG B 1 56 ? -0.743 7.555 -7.941 1 94.94 56 ARG B O 1
ATOM 1549 N N . ILE B 1 57 ? 0.542 5.859 -8.703 1 95.5 57 ILE B N 1
ATOM 1550 C CA . ILE B 1 57 ? 1.17 5.625 -7.41 1 95.5 57 ILE B CA 1
ATOM 1551 C C . ILE B 1 57 ? 1.859 6.902 -6.934 1 95.5 57 ILE B C 1
ATOM 1553 O O . ILE B 1 57 ? 1.712 7.305 -5.777 1 95.5 57 ILE B O 1
ATOM 1557 N N . ASN B 1 58 ? 2.549 7.535 -7.793 1 94.06 58 ASN B N 1
ATOM 1558 C CA . ASN B 1 58 ? 3.242 8.766 -7.434 1 94.06 58 ASN B CA 1
ATOM 1559 C C . ASN B 1 58 ? 2.264 9.859 -7.012 1 94.06 58 ASN B C 1
ATOM 1561 O O . ASN B 1 58 ? 2.537 10.617 -6.078 1 94.06 58 ASN B O 1
ATOM 1565 N N . THR B 1 59 ? 1.22 9.984 -7.734 1 95.12 59 THR B N 1
ATOM 1566 C CA . THR B 1 59 ? 0.193 10.961 -7.379 1 95.12 59 THR B CA 1
ATOM 1567 C C . THR B 1 59 ? -0.394 10.648 -6.004 1 95.12 59 THR B C 1
ATOM 1569 O O . THR B 1 59 ? -0.578 11.555 -5.184 1 95.12 59 THR B O 1
ATOM 1572 N N . TYR B 1 60 ? -0.686 9.406 -5.816 1 96.75 60 TYR B N 1
ATOM 1573 C CA . TYR B 1 60 ? -1.207 8.977 -4.523 1 96.75 60 TYR B CA 1
ATOM 1574 C C . TYR B 1 60 ? -0.236 9.32 -3.402 1 96.75 60 TYR B C 1
ATOM 1576 O O . TYR B 1 60 ? -0.641 9.852 -2.365 1 96.75 60 TYR B O 1
ATOM 1584 N N . ALA B 1 61 ? 1 9.055 -3.629 1 97.06 61 ALA B N 1
ATOM 1585 C CA . ALA B 1 61 ? 2.021 9.305 -2.615 1 97.06 61 ALA B CA 1
ATOM 1586 C C . ALA B 1 61 ? 2.166 10.797 -2.342 1 97.06 61 ALA B C 1
ATOM 1588 O O . ALA B 1 61 ? 2.375 11.211 -1.199 1 97.06 61 ALA B O 1
ATOM 1589 N N . ARG B 1 62 ? 2.068 11.547 -3.334 1 96.06 62 ARG B N 1
ATOM 1590 C CA . ARG B 1 62 ? 2.154 12.992 -3.16 1 96.06 62 ARG B CA 1
ATOM 1591 C C . ARG B 1 62 ? 0.975 13.516 -2.346 1 96.06 62 ARG B C 1
ATOM 1593 O O . ARG B 1 62 ? 1.137 14.406 -1.512 1 96.06 62 ARG B O 1
ATOM 1600 N N . CYS B 1 63 ? -0.189 12.977 -2.641 1 97.06 63 CYS B N 1
ATOM 1601 C CA . CYS B 1 63 ? -1.356 13.352 -1.85 1 97.06 63 CYS B CA 1
ATOM 1602 C C . CYS B 1 63 ? -1.161 12.992 -0.383 1 97.06 63 CYS B C 1
ATOM 1604 O O . CYS B 1 63 ? -1.445 13.797 0.504 1 97.06 63 CYS B O 1
ATOM 1606 N N . ALA B 1 64 ? -0.7 11.797 -0.17 1 97.56 64 ALA B N 1
ATOM 1607 C CA . ALA B 1 64 ? -0.445 11.367 1.201 1 97.56 64 ALA B CA 1
ATOM 1608 C C . ALA B 1 64 ? 0.582 12.266 1.88 1 97.56 64 ALA B C 1
ATOM 1610 O O . ALA B 1 64 ? 0.409 12.656 3.039 1 97.56 64 ALA B O 1
ATOM 1611 N N . ALA B 1 65 ? 1.602 12.625 1.199 1 97 65 ALA B N 1
ATOM 1612 C CA . ALA B 1 65 ? 2.67 13.461 1.738 1 97 65 ALA B CA 1
ATOM 1613 C C . ALA B 1 65 ? 2.135 14.828 2.154 1 97 65 ALA B C 1
ATOM 1615 O O . ALA B 1 65 ? 2.621 15.43 3.117 1 97 65 ALA B O 1
ATOM 1616 N N . ALA B 1 66 ? 1.179 15.266 1.437 1 96.81 66 ALA B N 1
ATOM 1617 C CA . ALA B 1 66 ? 0.571 16.562 1.752 1 96.81 66 ALA B CA 1
ATOM 1618 C C . ALA B 1 66 ? -0.083 16.531 3.131 1 96.81 66 ALA B C 1
ATOM 1620 O O . ALA B 1 66 ? -0.281 17.578 3.748 1 96.81 66 ALA B O 1
ATOM 1621 N N . PHE B 1 67 ? -0.466 15.359 3.541 1 96.5 67 PHE B N 1
ATOM 1622 C CA . PHE B 1 67 ? -1.041 15.18 4.867 1 96.5 67 PHE B CA 1
ATOM 1623 C C . PHE B 1 67 ? 0.009 14.68 5.852 1 96.5 67 PHE B C 1
ATOM 1625 O O . PHE B 1 67 ? -0.328 14.094 6.883 1 96.5 67 PHE B O 1
ATOM 1632 N N . ASP B 1 68 ? 1.291 14.75 5.52 1 94.69 68 ASP B N 1
ATOM 1633 C CA . ASP B 1 68 ? 2.426 14.359 6.348 1 94.69 68 ASP B CA 1
ATOM 1634 C C . ASP B 1 68 ? 2.441 12.852 6.578 1 94.69 68 ASP B C 1
ATOM 1636 O O . ASP B 1 68 ? 2.684 12.391 7.695 1 94.69 68 ASP B O 1
ATOM 1640 N N . MET B 1 69 ? 2.098 12.141 5.504 1 96.25 69 MET B N 1
ATOM 1641 C CA . MET B 1 69 ? 2.107 10.688 5.559 1 96.25 69 MET B CA 1
ATOM 1642 C C . MET B 1 69 ? 3.027 10.109 4.488 1 96.25 69 MET B C 1
ATOM 1644 O O . MET B 1 69 ? 3.121 10.648 3.387 1 96.25 69 MET B O 1
ATOM 1648 N N . ASP B 1 70 ? 3.688 9.047 4.812 1 96.38 70 ASP B N 1
ATOM 1649 C CA . ASP B 1 70 ? 4.309 8.148 3.848 1 96.38 70 ASP B CA 1
ATOM 1650 C C . ASP B 1 70 ? 3.395 6.969 3.529 1 96.38 70 ASP B C 1
ATOM 1652 O O . ASP B 1 70 ? 2.449 6.691 4.27 1 96.38 70 ASP B O 1
ATOM 1656 N N . VAL B 1 71 ? 3.633 6.34 2.406 1 97.75 71 VAL B N 1
ATOM 1657 C CA . VAL B 1 71 ? 2.781 5.23 1.992 1 97.75 71 VAL B CA 1
ATOM 1658 C C . VAL B 1 71 ? 3.59 3.936 1.979 1 97.75 71 VAL B C 1
ATOM 1660 O O . VAL B 1 71 ? 4.68 3.885 1.405 1 97.75 71 VAL B O 1
ATOM 1663 N N . LEU B 1 72 ? 3.076 2.941 2.625 1 97.12 72 LEU B N 1
ATOM 1664 C CA . LEU B 1 72 ? 3.641 1.598 2.641 1 97.12 72 LEU B CA 1
ATOM 1665 C C . LEU B 1 72 ? 2.723 0.613 1.926 1 97.12 72 LEU B C 1
ATOM 1667 O O . LEU B 1 72 ? 1.523 0.556 2.211 1 97.12 72 LEU B O 1
ATOM 1671 N N . LEU B 1 73 ? 3.299 -0.087 0.995 1 97.5 73 LEU B N 1
ATOM 1672 C CA . LEU B 1 73 ? 2.555 -1.092 0.244 1 97.5 73 LEU B CA 1
ATOM 1673 C C . LEU B 1 73 ? 3 -2.498 0.63 1 97.5 73 LEU B C 1
ATOM 1675 O O . LEU B 1 73 ? 4.199 -2.791 0.653 1 97.5 73 LEU B O 1
ATOM 1679 N N . ILE B 1 74 ? 2.023 -3.367 0.936 1 95.88 74 ILE B N 1
ATOM 1680 C CA . ILE B 1 74 ? 2.279 -4.75 1.322 1 95.88 74 ILE B CA 1
ATOM 1681 C C . ILE B 1 74 ? 1.527 -5.695 0.388 1 95.88 74 ILE B C 1
ATOM 1683 O O . ILE B 1 74 ? 0.357 -5.469 0.074 1 95.88 74 ILE B O 1
ATOM 1687 N N . HIS B 1 75 ? 2.215 -6.648 -0.097 1 95.75 75 HIS B N 1
ATOM 1688 C CA . HIS B 1 75 ? 1.568 -7.746 -0.802 1 95.75 75 HIS B CA 1
ATOM 1689 C C . HIS B 1 75 ? 1.177 -8.867 0.16 1 95.75 75 HIS B C 1
ATOM 1691 O O . HIS B 1 75 ? 2.002 -9.32 0.954 1 95.75 75 HIS B O 1
ATOM 1697 N N . LEU B 1 76 ? -0.033 -9.281 0.064 1 93.62 76 LEU B N 1
ATOM 1698 C CA . LEU B 1 76 ? -0.548 -10.383 0.869 1 93.62 76 LEU B CA 1
ATOM 1699 C C . LEU B 1 76 ? -1.161 -11.461 -0.017 1 93.62 76 LEU B C 1
ATOM 1701 O O . LEU B 1 76 ? -1.726 -11.156 -1.071 1 93.62 76 LEU B O 1
ATOM 1705 N N . PRO B 1 77 ? -0.996 -12.75 0.451 1 92.12 77 PRO B N 1
ATOM 1706 C CA . PRO B 1 77 ? -1.646 -13.797 -0.342 1 92.12 77 PRO B CA 1
ATOM 1707 C C . PRO B 1 77 ? -3.117 -13.492 -0.621 1 92.12 77 PRO B C 1
ATOM 1709 O O . PRO B 1 77 ? -3.826 -12.992 0.255 1 92.12 77 PRO B O 1
ATOM 1712 N N . LYS B 1 78 ? -3.479 -13.867 -1.787 1 93.75 78 LYS B N 1
ATOM 1713 C CA . LYS B 1 78 ? -4.848 -13.609 -2.227 1 93.75 78 LYS B CA 1
ATOM 1714 C C . LYS B 1 78 ? -5.859 -14.203 -1.249 1 93.75 78 LYS B C 1
ATOM 1716 O O . LYS B 1 78 ? -5.723 -15.359 -0.831 1 93.75 78 LYS B O 1
ATOM 1721 N N . GLY B 1 79 ? -6.82 -13.359 -0.84 1 92.31 79 GLY B N 1
ATOM 1722 C CA . GLY B 1 79 ? -7.91 -13.82 0.009 1 92.31 79 GLY B CA 1
ATOM 1723 C C . GLY B 1 79 ? -7.566 -13.781 1.486 1 92.31 79 GLY B C 1
ATOM 1724 O O . GLY B 1 79 ? -8.438 -13.984 2.336 1 92.31 79 GLY B O 1
ATOM 1725 N N . MET B 1 80 ? -6.355 -13.523 1.803 1 91.06 80 MET B N 1
ATOM 1726 C CA . MET B 1 80 ? -5.945 -13.539 3.205 1 91.06 80 MET B CA 1
ATOM 1727 C C . MET B 1 80 ? -6.715 -12.492 4.008 1 91.06 80 MET B C 1
ATOM 1729 O O . MET B 1 80 ? -7.215 -12.789 5.098 1 91.06 80 MET B O 1
ATOM 1733 N N . ILE B 1 81 ? -6.82 -11.281 3.535 1 93.12 81 ILE B N 1
ATOM 1734 C CA . ILE B 1 81 ? -7.473 -10.203 4.266 1 93.12 81 ILE B CA 1
ATOM 1735 C C . ILE B 1 81 ? -8.953 -10.523 4.465 1 93.12 81 ILE B C 1
ATOM 1737 O O . ILE B 1 81 ? -9.461 -10.469 5.586 1 93.12 81 ILE B O 1
ATOM 1741 N N . GLU B 1 82 ? -9.617 -10.961 3.461 1 91.75 82 GLU B N 1
ATOM 1742 C CA . GLU B 1 82 ? -11.055 -11.219 3.506 1 91.75 82 GLU B CA 1
ATOM 1743 C C . GLU B 1 82 ? -11.375 -12.391 4.426 1 91.75 82 GLU B C 1
ATOM 1745 O O . GLU B 1 82 ? -12.469 -12.469 4.984 1 91.75 82 GLU B O 1
ATOM 1750 N N . SER B 1 83 ? -10.391 -13.273 4.566 1 89.31 83 SER B N 1
ATOM 1751 C CA . SER B 1 83 ? -10.625 -14.453 5.395 1 89.31 83 SER B CA 1
ATOM 1752 C C . SER B 1 83 ? -10.5 -14.125 6.875 1 89.31 83 SER B C 1
ATOM 1754 O O . SER B 1 83 ? -10.969 -14.875 7.727 1 89.31 83 SER B O 1
ATOM 1756 N N . MET B 1 84 ? -9.938 -12.977 7.211 1 86.19 84 MET B N 1
ATOM 1757 C CA . MET B 1 84 ? -9.602 -12.727 8.609 1 86.19 84 MET B CA 1
ATOM 1758 C C . MET B 1 84 ? -10.219 -11.422 9.094 1 86.19 84 MET B C 1
ATOM 1760 O O . MET B 1 84 ? -10.43 -11.242 10.297 1 86.19 84 MET B O 1
ATOM 1764 N N . ILE B 1 85 ? -10.492 -10.523 8.18 1 88.19 85 ILE B N 1
ATOM 1765 C CA . ILE B 1 85 ? -10.844 -9.156 8.555 1 88.19 85 ILE B CA 1
ATOM 1766 C C . ILE B 1 85 ? -12.094 -8.711 7.793 1 88.19 85 ILE B C 1
ATOM 1768 O O . ILE B 1 85 ? -12.242 -9.016 6.609 1 88.19 85 ILE B O 1
ATOM 1772 N N . ALA B 1 86 ? -12.961 -8.062 8.547 1 90.88 86 ALA B N 1
ATOM 1773 C CA . ALA B 1 86 ? -14.078 -7.41 7.879 1 90.88 86 ALA B CA 1
ATOM 1774 C C . ALA B 1 86 ? -13.625 -6.145 7.156 1 90.88 86 ALA B C 1
ATOM 1776 O O . ALA B 1 86 ? -13.016 -5.262 7.762 1 90.88 86 ALA B O 1
ATOM 1777 N N . THR B 1 87 ? -13.82 -6.113 5.918 1 95.12 87 THR B N 1
ATOM 1778 C CA . THR B 1 87 ? -13.453 -4.953 5.113 1 95.12 87 THR B CA 1
ATOM 1779 C C . THR B 1 87 ? -14.695 -4.242 4.586 1 95.12 87 THR B C 1
ATOM 1781 O O . THR B 1 87 ? -15.789 -4.816 4.582 1 95.12 87 THR B O 1
ATOM 1784 N N . THR B 1 88 ? -14.602 -2.963 4.293 1 96.31 88 THR B N 1
ATOM 1785 C CA . THR B 1 88 ? -15.688 -2.154 3.742 1 96.31 88 THR B CA 1
ATOM 1786 C C . THR B 1 88 ? -15.32 -1.646 2.35 1 96.31 88 THR B C 1
ATOM 1788 O O . THR B 1 88 ? -14.367 -0.89 2.188 1 96.31 88 THR B O 1
ATOM 1791 N N . PRO B 1 89 ? -16.125 -2.07 1.374 1 94.69 89 PRO B N 1
ATOM 1792 C CA . PRO B 1 89 ? -15.859 -1.517 0.044 1 94.69 89 PRO B CA 1
ATOM 1793 C C . PRO B 1 89 ? -16.047 -0.003 -0.014 1 94.69 89 PRO B C 1
ATOM 1795 O O . PRO B 1 89 ? -17 0.527 0.575 1 94.69 89 PRO B O 1
ATOM 1798 N N . HIS B 1 90 ? -15.156 0.677 -0.588 1 93.88 90 HIS B N 1
ATOM 1799 C CA . HIS B 1 90 ? -15.297 2.109 -0.815 1 93.88 90 HIS B CA 1
ATOM 1800 C C . HIS B 1 90 ? -16.406 2.398 -1.824 1 93.88 90 HIS B C 1
ATOM 1802 O O . HIS B 1 90 ? -16.719 1.551 -2.662 1 93.88 90 HIS B O 1
ATOM 1808 N N . LYS B 1 91 ? -16.938 3.543 -1.748 1 90.94 91 LYS B N 1
ATOM 1809 C CA . LYS B 1 91 ? -18.047 3.928 -2.623 1 90.94 91 LYS B CA 1
ATOM 1810 C C . LYS B 1 91 ? -17.625 3.885 -4.09 1 90.94 91 LYS B C 1
ATOM 1812 O O . LYS B 1 91 ? -18.438 3.609 -4.969 1 90.94 91 LYS B O 1
ATOM 1817 N N . SER B 1 92 ? -16.312 4.164 -4.383 1 86.5 92 SER B N 1
ATOM 1818 C CA . SER B 1 92 ? -15.805 4.125 -5.754 1 86.5 92 SER B CA 1
ATOM 1819 C C . SER B 1 92 ? -15.703 2.689 -6.262 1 86.5 92 SER B C 1
ATOM 1821 O O . SER B 1 92 ? -15.539 2.465 -7.465 1 86.5 92 SER B O 1
ATOM 1823 N N . LEU B 1 93 ? -15.711 1.694 -5.367 1 87.94 93 LEU B N 1
ATOM 1824 C CA . LEU B 1 93 ? -15.633 0.265 -5.652 1 87.94 93 LEU B CA 1
ATOM 1825 C C . LEU B 1 93 ? -14.25 -0.118 -6.148 1 87.94 93 LEU B C 1
ATOM 1827 O O . LEU B 1 93 ? -14.055 -1.215 -6.68 1 87.94 93 LEU B O 1
ATOM 1831 N N . ARG B 1 94 ? -13.32 0.717 -5.969 1 89.94 94 ARG B N 1
ATOM 1832 C CA . ARG B 1 94 ? -11.961 0.462 -6.449 1 89.94 94 ARG B CA 1
ATOM 1833 C C . ARG B 1 94 ? -11.109 -0.183 -5.363 1 89.94 94 ARG B C 1
ATOM 1835 O O . ARG B 1 94 ? -10.078 -0.793 -5.656 1 89.94 94 ARG B O 1
ATOM 1842 N N . PHE B 1 95 ? -11.531 0.038 -4.238 1 94.5 95 PHE B N 1
ATOM 1843 C CA . PHE B 1 95 ? -10.781 -0.526 -3.129 1 94.5 95 PHE B CA 1
ATOM 1844 C C . PHE B 1 95 ? -11.68 -0.749 -1.919 1 94.5 95 PHE B C 1
ATOM 1846 O O . PHE B 1 95 ? -12.836 -0.329 -1.915 1 94.5 95 PHE B O 1
ATOM 1853 N N . SER B 1 96 ? -11.195 -1.488 -0.972 1 96.38 96 SER B N 1
ATOM 1854 C CA . SER B 1 96 ? -11.836 -1.683 0.323 1 96.38 96 SER B CA 1
ATOM 1855 C C . SER B 1 96 ? -10.977 -1.125 1.455 1 96.38 96 SER B C 1
ATOM 1857 O O . SER B 1 96 ? -9.773 -0.938 1.292 1 96.38 96 SER B O 1
ATOM 1859 N N . THR B 1 97 ? -11.609 -0.808 2.553 1 97.19 97 THR B N 1
ATOM 1860 C CA . THR B 1 97 ? -10.891 -0.26 3.695 1 97.19 97 THR B CA 1
ATOM 1861 C C . THR B 1 97 ? -10.938 -1.223 4.879 1 97.19 97 THR B C 1
ATOM 1863 O O . THR B 1 97 ? -11.812 -2.086 4.945 1 97.19 97 THR B O 1
ATOM 1866 N N . MET B 1 98 ? -10.008 -1.095 5.684 1 93.5 98 MET B N 1
ATOM 1867 C CA . MET B 1 98 ? -9.961 -1.837 6.938 1 93.5 98 MET B CA 1
ATOM 1868 C C . MET B 1 98 ? -9.445 -0.954 8.07 1 93.5 98 MET B C 1
ATOM 1870 O O . MET B 1 98 ? -8.805 0.069 7.824 1 93.5 98 MET B O 1
ATOM 1874 N N . GLU B 1 99 ? -9.805 -1.4 9.273 1 89.5 99 GLU B N 1
ATOM 1875 C CA . GLU B 1 99 ? -9.383 -0.642 10.445 1 89.5 99 GLU B CA 1
ATOM 1876 C C . GLU B 1 99 ? -7.906 -0.864 10.75 1 89.5 99 GLU B C 1
ATOM 1878 O O . GLU B 1 99 ? -7.383 -1.96 10.531 1 89.5 99 GLU B O 1
ATOM 1883 N N . GLN B 1 100 ? -7.254 0.141 11.25 1 86.06 100 GLN B N 1
ATOM 1884 C CA . GLN B 1 100 ? -5.84 0.071 11.594 1 86.06 100 GLN B CA 1
ATOM 1885 C C . GLN B 1 100 ? -5.57 -1.042 12.602 1 86.06 100 GLN B C 1
ATOM 1887 O O . GLN B 1 100 ? -4.535 -1.707 12.539 1 86.06 100 GLN B O 1
ATOM 1892 N N . GLU B 1 101 ? -6.477 -1.232 13.461 1 78.31 101 GLU B N 1
ATOM 1893 C CA . GLU B 1 101 ? -6.328 -2.234 14.508 1 78.31 101 GLU B CA 1
ATOM 1894 C C . GLU B 1 101 ? -6.258 -3.643 13.922 1 78.31 101 GLU B C 1
ATOM 1896 O O . GLU B 1 101 ? -5.66 -4.539 14.523 1 78.31 101 GLU B O 1
ATOM 1901 N N . ASP B 1 102 ? -6.816 -3.779 12.828 1 82.06 102 ASP B N 1
ATOM 1902 C CA . ASP B 1 102 ? -6.848 -5.094 12.195 1 82.06 102 ASP B CA 1
ATOM 1903 C C . ASP B 1 102 ? -5.473 -5.473 11.648 1 82.06 102 ASP B C 1
ATOM 1905 O O . ASP B 1 102 ? -5.227 -6.637 11.328 1 82.06 102 ASP B O 1
ATOM 1909 N N . LEU B 1 103 ? -4.555 -4.539 11.547 1 84.38 103 LEU B N 1
ATOM 1910 C CA . LEU B 1 103 ? -3.209 -4.797 11.047 1 84.38 103 LEU B CA 1
ATOM 1911 C C . LEU B 1 103 ? -2.498 -5.84 11.898 1 84.38 103 LEU B C 1
ATOM 1913 O O . LEU B 1 103 ? -1.676 -6.609 11.398 1 84.38 103 LEU B O 1
ATOM 1917 N N . ILE B 1 104 ? -2.834 -5.836 13.086 1 75.06 104 ILE B N 1
ATOM 1918 C CA . ILE B 1 104 ? -2.195 -6.77 14.008 1 75.06 104 ILE B CA 1
ATOM 1919 C C . ILE B 1 104 ? -2.537 -8.203 13.602 1 75.06 104 ILE B C 1
ATOM 1921 O O . ILE B 1 104 ? -1.703 -9.102 13.727 1 75.06 104 ILE B O 1
ATOM 1925 N N . VAL B 1 105 ? -3.764 -8.375 13.195 1 77.62 105 VAL B N 1
ATOM 1926 C CA . VAL B 1 105 ? -4.203 -9.703 12.773 1 77.62 105 VAL B CA 1
ATOM 1927 C C . VAL B 1 105 ? -3.41 -10.148 11.547 1 77.62 105 VAL B C 1
ATOM 1929 O O . VAL B 1 105 ? -2.963 -11.297 11.469 1 77.62 105 VAL B O 1
ATOM 1932 N N . ILE B 1 106 ? -3.23 -9.258 10.586 1 81.31 106 ILE B N 1
ATOM 1933 C CA . ILE B 1 106 ? -2.516 -9.539 9.344 1 81.31 106 ILE B CA 1
ATOM 1934 C C . ILE B 1 106 ? -1.055 -9.852 9.648 1 81.31 106 ILE B C 1
ATOM 1936 O O . ILE B 1 106 ? -0.502 -10.828 9.125 1 81.31 106 ILE B O 1
ATOM 1940 N N . LEU B 1 107 ? -0.536 -9.102 10.469 1 72.5 107 LEU B N 1
ATOM 1941 C CA . LEU B 1 107 ? 0.881 -9.273 10.766 1 72.5 107 LEU B CA 1
ATOM 1942 C C . LEU B 1 107 ? 1.126 -10.586 11.508 1 72.5 107 LEU B C 1
ATOM 1944 O O . LEU B 1 107 ? 2.131 -11.258 11.266 1 72.5 107 LEU B O 1
ATOM 1948 N N . ASN B 1 108 ? 0.239 -10.852 12.352 1 70.88 108 ASN B N 1
ATOM 1949 C CA . ASN B 1 108 ? 0.334 -12.133 13.047 1 70.88 108 ASN B CA 1
ATOM 1950 C C . ASN B 1 108 ? 0.323 -13.305 12.07 1 70.88 108 ASN B C 1
ATOM 1952 O O . ASN B 1 108 ? 1.094 -14.258 12.227 1 70.88 108 ASN B O 1
ATOM 1956 N N . ARG B 1 109 ? -0.522 -13.219 11.25 1 75.44 109 ARG B N 1
ATOM 1957 C CA . ARG B 1 109 ? -0.631 -14.289 10.266 1 75.44 109 ARG B CA 1
ATOM 1958 C C . ARG B 1 109 ? 0.62 -14.359 9.391 1 75.44 109 ARG B C 1
ATOM 1960 O O . ARG B 1 109 ? 1.103 -15.453 9.078 1 75.44 109 ARG B O 1
ATOM 1967 N N . LEU B 1 110 ? 1.123 -13.219 9.016 1 71.5 110 LEU B N 1
ATOM 1968 C CA . LEU B 1 110 ? 2.316 -13.172 8.18 1 71.5 110 LEU B CA 1
ATOM 1969 C C . LEU B 1 110 ? 3.525 -13.727 8.93 1 71.5 110 LEU B C 1
ATOM 1971 O O . LEU B 1 110 ? 4.355 -14.422 8.336 1 71.5 110 LEU B O 1
ATOM 1975 N N . CYS B 1 111 ? 3.615 -13.32 10.102 1 62.22 111 CYS B N 1
ATOM 1976 C CA . CYS B 1 111 ? 4.738 -13.75 10.93 1 62.22 111 CYS B CA 1
ATOM 1977 C C . CYS B 1 111 ? 4.691 -15.258 11.172 1 62.22 111 CYS B C 1
ATOM 1979 O O . CYS B 1 111 ? 5.734 -15.906 11.258 1 62.22 111 CYS B O 1
ATOM 1981 N N . LYS B 1 112 ? 3.574 -15.656 11.523 1 60.28 112 LYS B N 1
ATOM 1982 C CA . LYS B 1 112 ? 3.436 -17.109 11.695 1 60.28 112 LYS B CA 1
ATOM 1983 C C . LYS B 1 112 ? 3.896 -17.859 10.453 1 60.28 112 LYS B C 1
ATOM 1985 O O . LYS B 1 112 ? 4.418 -18.969 10.547 1 60.28 112 LYS B O 1
ATOM 1990 N N . LEU B 1 113 ? 3.629 -17.141 9.492 1 52.84 113 LEU B N 1
ATOM 1991 C CA . LEU B 1 113 ? 4.102 -17.766 8.258 1 52.84 113 LEU B CA 1
ATOM 1992 C C . LEU B 1 113 ? 5.621 -17.703 8.164 1 52.84 113 LEU B C 1
ATOM 1994 O O . LEU B 1 113 ? 6.25 -18.609 7.625 1 52.84 113 LEU B O 1
ATOM 1998 N N . ASP B 1 114 ? 6.211 -16.625 8.633 1 54.75 114 ASP B N 1
ATOM 1999 C CA . ASP B 1 114 ? 7.664 -16.516 8.672 1 54.75 114 ASP B CA 1
ATOM 2000 C C . ASP B 1 114 ? 8.188 -16.609 10.102 1 54.75 114 ASP B C 1
ATOM 2002 O O . ASP B 1 114 ? 8.219 -15.609 10.82 1 54.75 114 ASP B O 1
ATOM 2006 N N . SER B 1 115 ? 8.188 -17.75 10.648 1 52.44 115 SER B N 1
ATOM 2007 C CA . SER B 1 115 ? 8.109 -18.219 12.031 1 52.44 115 SER B CA 1
ATOM 2008 C C . SER B 1 115 ? 9.188 -17.578 12.898 1 52.44 115 SER B C 1
ATOM 2010 O O . SER B 1 115 ? 8.883 -17.031 13.961 1 52.44 115 SER B O 1
ATOM 2012 N N . ARG B 1 116 ? 10.453 -17.875 12.805 1 49.38 116 ARG B N 1
ATOM 2013 C CA . ARG B 1 116 ? 11.43 -17.766 13.883 1 49.38 116 ARG B CA 1
ATOM 2014 C C . ARG B 1 116 ? 11.664 -16.312 14.266 1 49.38 116 ARG B C 1
ATOM 2016 O O . ARG B 1 116 ? 11.641 -15.961 15.445 1 49.38 116 ARG B O 1
ATOM 2023 N N . ARG B 1 117 ? 11.977 -15.57 13.359 1 49.16 117 ARG B N 1
ATOM 2024 C CA . ARG B 1 117 ? 12.422 -14.219 13.672 1 49.16 117 ARG B CA 1
ATOM 2025 C C . ARG B 1 117 ? 11.25 -13.352 14.133 1 49.16 117 ARG B C 1
ATOM 2027 O O . ARG B 1 117 ? 11.398 -12.539 15.047 1 49.16 117 ARG B O 1
ATOM 2034 N N . PHE B 1 118 ? 10.117 -13.586 13.656 1 52.34 118 PHE B N 1
ATOM 2035 C CA . PHE B 1 118 ? 8.945 -12.781 13.992 1 52.34 118 PHE B CA 1
ATOM 2036 C C . PHE B 1 118 ? 8.523 -13.023 15.438 1 52.34 118 PHE B C 1
ATOM 2038 O O . PHE B 1 118 ? 8.18 -12.078 16.156 1 52.34 118 PHE B O 1
ATOM 2045 N N . LYS B 1 119 ? 8.68 -14.258 15.805 1 53.22 119 LYS B N 1
ATOM 2046 C CA . LYS B 1 119 ? 8.328 -14.586 17.188 1 53.22 119 LYS B CA 1
ATOM 2047 C C . LYS B 1 119 ? 9.195 -13.805 18.172 1 53.22 119 LYS B C 1
ATOM 2049 O O . LYS B 1 119 ? 8.695 -13.32 19.188 1 53.22 119 LYS B O 1
ATOM 2054 N N . GLN B 1 120 ? 10.352 -13.781 17.766 1 53.97 120 GLN B N 1
ATOM 2055 C CA . GLN B 1 120 ? 11.281 -13.086 18.641 1 53.97 120 GLN B CA 1
ATOM 2056 C C . GLN B 1 120 ? 10.914 -11.609 18.766 1 53.97 120 GLN B C 1
ATOM 2058 O O . GLN B 1 120 ? 10.93 -11.055 19.875 1 53.97 120 GLN B O 1
ATOM 2063 N N . HIS B 1 121 ? 10.547 -11.055 17.734 1 52.81 121 HIS B N 1
ATOM 2064 C CA . HIS B 1 121 ? 10.227 -9.625 17.75 1 52.81 121 HIS B CA 1
ATOM 2065 C C . HIS B 1 121 ? 8.906 -9.367 18.469 1 52.81 121 HIS B C 1
ATOM 2067 O O . HIS B 1 121 ? 8.781 -8.391 19.203 1 52.81 121 HIS B O 1
ATOM 2073 N N . LEU B 1 122 ? 8.023 -10.25 18.25 1 55.38 122 LEU B N 1
ATOM 2074 C CA . LEU B 1 122 ? 6.73 -10.148 18.922 1 55.38 122 LEU B CA 1
ATOM 2075 C C . LEU B 1 122 ? 6.891 -10.25 20.438 1 55.38 122 LEU B C 1
ATOM 2077 O O . LEU B 1 122 ? 6.266 -9.5 21.188 1 55.38 122 LEU B O 1
ATOM 2081 N N . MET B 1 123 ? 7.695 -11.195 20.781 1 54.34 123 MET B N 1
ATOM 2082 C CA . MET B 1 123 ? 7.977 -11.359 22.203 1 54.34 123 MET B CA 1
ATOM 2083 C C . MET B 1 123 ? 8.578 -10.086 22.797 1 54.34 123 MET B C 1
ATOM 2085 O O . MET B 1 123 ? 8.219 -9.68 23.891 1 54.34 123 MET B O 1
ATOM 2089 N N . GLN B 1 124 ? 9.336 -9.547 22.078 1 54.97 124 GLN B N 1
ATOM 2090 C CA . GLN B 1 124 ? 9.977 -8.32 22.531 1 54.97 124 GLN B CA 1
ATOM 2091 C C . GLN B 1 124 ? 8.961 -7.188 22.656 1 54.97 124 GLN B C 1
ATOM 2093 O O . GLN B 1 124 ? 9.008 -6.418 23.625 1 54.97 124 GLN B O 1
ATOM 2098 N N . LEU B 1 125 ? 8.141 -7.172 21.766 1 53.78 125 LEU B N 1
ATOM 2099 C CA . LEU B 1 125 ? 7.105 -6.148 21.781 1 53.78 125 LEU B CA 1
ATOM 2100 C C . LEU B 1 125 ? 6.176 -6.344 22.969 1 53.78 125 LEU B C 1
ATOM 2102 O O . LEU B 1 125 ? 5.836 -5.383 23.672 1 53.78 125 LEU B O 1
ATOM 2106 N N . LEU B 1 126 ? 5.805 -7.496 23.125 1 55.59 126 LEU B N 1
ATOM 2107 C CA . LEU B 1 126 ? 4.953 -7.828 24.25 1 55.59 126 LEU B CA 1
ATOM 2108 C C . LEU B 1 126 ? 5.641 -7.473 25.578 1 55.59 126 LEU B C 1
ATOM 2110 O O . LEU B 1 126 ? 5 -6.965 26.5 1 55.59 126 LEU B O 1
ATOM 2114 N N . HIS B 1 127 ? 6.82 -7.754 25.578 1 55.69 127 HIS B N 1
ATOM 2115 C CA . HIS B 1 127 ? 7.602 -7.422 26.766 1 55.69 127 HIS B CA 1
ATOM 2116 C C . HIS B 1 127 ? 7.605 -5.918 27.016 1 55.69 127 HIS B C 1
ATOM 2118 O O . HIS B 1 127 ? 7.422 -5.477 28.156 1 55.69 127 HIS B O 1
ATOM 2124 N N . GLN B 1 128 ? 7.645 -5.281 26.062 1 53.62 128 GLN B N 1
ATOM 2125 C CA . GLN B 1 128 ? 7.699 -3.826 26.172 1 53.62 128 GLN B CA 1
ATOM 2126 C C . GLN B 1 128 ? 6.344 -3.258 26.578 1 53.62 128 GLN B C 1
ATOM 2128 O O . GLN B 1 128 ? 6.277 -2.33 27.391 1 53.62 128 GLN B O 1
ATOM 2133 N N . LEU B 1 129 ? 5.422 -3.83 25.984 1 54.62 129 LEU B N 1
ATOM 2134 C CA . LEU B 1 129 ? 4.07 -3.42 26.359 1 54.62 129 LEU B CA 1
ATOM 2135 C C . LEU B 1 129 ? 3.748 -3.828 27.781 1 54.62 129 LEU B C 1
ATOM 2137 O O . LEU B 1 129 ? 3.014 -3.127 28.484 1 54.62 129 LEU B O 1
ATOM 2141 N N . GLY B 1 130 ? 4.055 -5.027 28.188 1 50.84 130 GLY B N 1
ATOM 2142 C CA . GLY B 1 130 ? 3.906 -5.465 29.562 1 50.84 130 GLY B CA 1
ATOM 2143 C C . GLY B 1 130 ? 4.676 -4.609 30.547 1 50.84 130 GLY B C 1
ATOM 2144 O O . GLY B 1 130 ? 4.223 -4.387 31.672 1 50.84 130 GLY B O 1
ATOM 2145 N N . LYS B 1 131 ? 5.832 -4.234 30.328 1 52.91 131 LYS B N 1
ATOM 2146 C CA . LYS B 1 131 ? 6.605 -3.385 31.219 1 52.91 131 LYS B CA 1
ATOM 2147 C C . LYS B 1 131 ? 5.961 -2.01 31.375 1 52.91 131 LYS B C 1
ATOM 2149 O O . LYS B 1 131 ? 6.004 -1.409 32.438 1 52.91 131 LYS B O 1
ATOM 2154 N N . ASP B 1 132 ? 5.395 -1.526 30.484 1 47.34 132 ASP B N 1
ATOM 2155 C CA . ASP B 1 132 ? 4.742 -0.228 30.609 1 47.34 132 ASP B CA 1
ATOM 2156 C C . ASP B 1 132 ? 3.43 -0.349 31.375 1 47.34 132 ASP B C 1
ATOM 2158 O O . ASP B 1 132 ? 2.902 0.648 31.875 1 47.34 132 ASP B O 1
ATOM 2162 N N . SER B 1 133 ? 2.832 -1.481 31.406 1 40.47 133 SER B N 1
ATOM 2163 C CA . SER B 1 133 ? 1.627 -1.663 32.219 1 40.47 133 SER B CA 1
ATOM 2164 C C . SER B 1 133 ? 1.967 -1.848 33.688 1 40.47 133 SER B C 1
ATOM 2166 O O . SER B 1 133 ? 1.071 -1.938 34.531 1 40.47 133 SER B O 1
ATOM 2168 N N . GLU B 1 134 ? 3.096 -2.209 34.156 1 39.22 134 GLU B N 1
ATOM 2169 C CA . GLU B 1 134 ? 3.357 -2.158 35.562 1 39.22 134 GLU B CA 1
ATOM 2170 C C . GLU B 1 134 ? 3.309 -0.725 36.094 1 39.22 134 GLU B C 1
ATOM 2172 O O . GLU B 1 134 ? 4.191 0.081 35.781 1 39.22 134 GLU B O 1
ATOM 2177 N N . PHE B 1 135 ? 2.135 -0.146 36.375 1 33.44 135 PHE B N 1
ATOM 2178 C CA . PHE B 1 135 ? 1.921 0.943 37.312 1 33.44 135 PHE B CA 1
ATOM 2179 C C . PHE B 1 135 ? 2.787 0.76 38.562 1 33.44 135 PHE B C 1
ATOM 2181 O O . PHE B 1 135 ? 2.945 -0.359 39.031 1 33.44 135 PHE B O 1
ATOM 2188 N N . PRO B 1 136 ? 3.648 1.713 38.938 1 33.16 136 PRO B N 1
ATOM 2189 C CA . PRO B 1 136 ? 4.188 1.655 40.281 1 33.16 136 PRO B CA 1
ATOM 2190 C C . PRO B 1 136 ? 3.102 1.483 41.344 1 33.16 136 PRO B C 1
ATOM 2192 O O . PRO B 1 136 ? 2.082 2.178 41.312 1 33.16 136 PRO B O 1
ATOM 2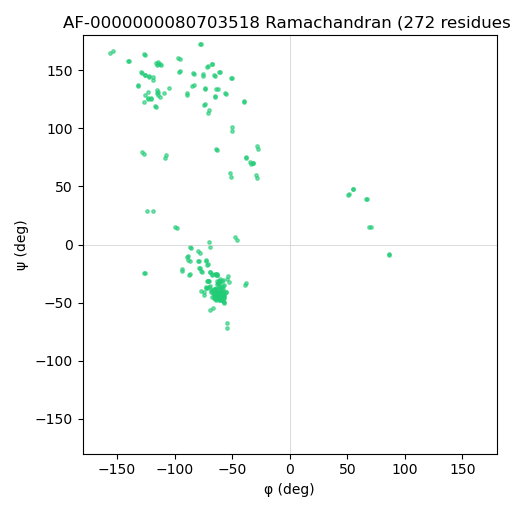195 N N . ASP B 1 137 ? 2.867 0.34 41.875 1 31.53 137 ASP B N 1
ATOM 2196 C CA . ASP B 1 137 ? 2.227 0.24 43.188 1 31.53 137 ASP B CA 1
ATOM 2197 C C . ASP B 1 137 ? 2.863 1.205 44.188 1 31.53 137 ASP B C 1
ATOM 2199 O O . ASP B 1 137 ? 2.479 1.239 45.375 1 31.53 137 ASP B O 1
ATOM 2203 N N . GLY B 1 138 ? 3.895 2.148 43.844 1 24.97 138 GLY B N 1
ATOM 2204 C CA . GLY B 1 138 ? 4.098 2.961 45.031 1 24.97 138 GLY B CA 1
ATOM 2205 C C . GLY B 1 138 ? 3.004 3.992 45.25 1 24.97 138 GLY B C 1
ATOM 2206 O O . GLY B 1 138 ? 2.293 4.352 44.312 1 24.97 138 GLY B O 1
#

pLDDT: mean 79.72, std 21.56, range [23.52, 97.75]

Solvent-accessible surface area (backbone atoms only — not comparable to full-atom values): 14949 Å² total; per-residue (Å²): 131,80,72,71,70,69,60,46,23,78,63,44,41,37,35,36,32,50,75,47,56,43,53,51,53,71,71,44,89,53,58,63,62,29,14,49,26,32,69,38,56,53,71,59,36,54,49,57,35,56,50,72,58,84,42,36,47,62,58,50,24,15,53,38,26,34,70,50,21,26,36,36,39,38,72,39,58,55,64,51,61,71,73,76,43,83,64,45,73,40,92,70,68,71,36,27,33,32,60,57,75,52,50,57,58,53,48,50,54,50,31,66,68,48,49,71,68,36,48,54,51,48,52,51,47,50,49,54,56,53,59,67,63,61,66,74,86,115,131,81,72,70,70,70,61,47,23,76,65,42,40,37,35,36,31,52,74,46,56,42,54,50,53,71,72,46,90,52,58,63,62,31,13,49,24,32,70,38,56,54,71,60,38,54,49,57,34,57,50,71,56,85,44,36,48,63,59,50,25,14,53,37,23,34,70,49,22,25,37,39,36,39,73,38,58,57,64,52,61,71,73,75,42,83,64,45,72,39,94,71,65,71,34,27,34,33,58,58,70,52,50,57,59,54,48,49,55,52,27,63,69,49,46,72,68,41,50,54,51,51,52,50,48,50,50,53,54,54,57,67,63,61,66,75,86,116